Protein AF-A0A970RLB2-F1 (afdb_monomer_lite)

Structure (mmCIF, N/CA/C/O backbone):
data_AF-A0A970RLB2-F1
#
_entry.id   AF-A0A970RLB2-F1
#
loop_
_atom_site.group_PDB
_atom_site.id
_atom_site.type_symbol
_atom_site.label_atom_id
_atom_site.label_alt_id
_atom_site.label_comp_id
_atom_site.label_asym_id
_atom_site.label_entity_id
_atom_site.label_seq_id
_atom_site.pdbx_PDB_ins_code
_atom_site.Cartn_x
_atom_site.Cartn_y
_atom_site.Cartn_z
_atom_site.occupancy
_atom_site.B_iso_or_equiv
_atom_site.auth_seq_id
_atom_site.auth_comp_id
_atom_site.auth_asym_id
_atom_site.auth_atom_id
_atom_site.pdbx_PDB_model_num
ATOM 1 N N . MET A 1 1 ? -2.911 22.016 33.224 1.00 30.17 1 MET A N 1
ATOM 2 C CA . MET A 1 1 ? -2.028 21.917 32.040 1.00 30.17 1 MET A CA 1
ATOM 3 C C . MET A 1 1 ? -1.423 20.522 32.023 1.00 30.17 1 MET A C 1
ATOM 5 O O . MET A 1 1 ? -0.465 20.265 32.741 1.00 30.17 1 MET A O 1
ATOM 9 N N . GLY A 1 2 ? -2.081 19.582 31.341 1.00 30.45 2 GLY A N 1
ATOM 10 C CA . GLY A 1 2 ? -1.655 18.182 31.309 1.00 30.45 2 GLY A CA 1
ATOM 11 C C . GLY A 1 2 ? -0.418 18.016 30.433 1.00 30.45 2 GLY A C 1
ATOM 12 O O . GLY A 1 2 ? -0.391 18.516 29.312 1.00 30.45 2 GLY A O 1
ATOM 13 N N . LYS A 1 3 ? 0.609 17.330 30.943 1.00 28.53 3 LYS A N 1
ATOM 14 C CA . LYS A 1 3 ? 1.708 16.824 30.116 1.00 28.53 3 LYS A CA 1
ATOM 15 C C . LYS A 1 3 ? 1.099 15.874 29.082 1.00 28.53 3 LYS A C 1
ATOM 17 O O . LYS A 1 3 ? 0.637 14.802 29.460 1.00 28.53 3 LYS A O 1
ATOM 22 N N . LYS A 1 4 ? 1.081 16.270 27.808 1.00 35.16 4 LYS A N 1
ATOM 23 C CA . LYS A 1 4 ? 0.764 15.373 26.691 1.00 35.16 4 LYS A CA 1
ATOM 24 C C . LYS A 1 4 ? 1.782 14.232 26.744 1.00 35.16 4 LYS A C 1
ATOM 26 O O . LYS A 1 4 ? 2.986 14.482 26.677 1.00 35.16 4 LYS A O 1
ATOM 31 N N . VAL A 1 5 ? 1.324 13.010 26.994 1.00 43.06 5 VAL A N 1
ATOM 32 C CA . VAL A 1 5 ? 2.204 11.841 27.050 1.00 43.06 5 VAL A CA 1
ATOM 33 C C . VAL A 1 5 ? 2.680 11.587 25.621 1.00 43.06 5 VAL A C 1
ATOM 35 O O . VAL A 1 5 ? 1.880 11.303 24.736 1.00 43.06 5 VAL A O 1
ATOM 38 N N . MET A 1 6 ? 3.979 11.760 25.371 1.00 51.09 6 MET A N 1
ATOM 39 C CA . MET A 1 6 ? 4.598 11.401 24.092 1.00 51.09 6 MET A CA 1
ATOM 40 C C . MET A 1 6 ? 4.272 9.934 23.759 1.00 51.09 6 MET A C 1
ATOM 42 O O . MET A 1 6 ? 4.664 9.045 24.514 1.00 51.09 6 MET A O 1
ATOM 46 N N . GLY A 1 7 ? 3.584 9.692 22.637 1.00 58.16 7 GLY A N 1
ATOM 47 C CA . GLY A 1 7 ? 3.349 8.350 22.086 1.00 58.16 7 GLY A CA 1
ATOM 48 C C . GLY A 1 7 ? 2.007 7.687 22.422 1.00 58.16 7 GLY A C 1
ATOM 49 O O . GLY A 1 7 ? 1.916 6.465 22.313 1.00 58.16 7 GLY A O 1
ATOM 50 N N . GLU A 1 8 ? 0.986 8.446 22.834 1.00 71.69 8 GLU A N 1
ATOM 51 C CA . GLU A 1 8 ? -0.378 7.918 22.975 1.00 71.69 8 GLU A CA 1
ATOM 52 C C . GLU A 1 8 ? -1.020 7.680 21.596 1.00 71.69 8 GLU A C 1
ATOM 54 O O . GLU A 1 8 ? -1.200 8.607 20.806 1.00 71.69 8 GLU A O 1
ATOM 59 N N . ILE A 1 9 ? -1.357 6.422 21.304 1.00 80.50 9 ILE A N 1
ATOM 60 C CA . ILE A 1 9 ? -2.084 6.021 20.101 1.00 80.50 9 ILE A CA 1
ATOM 61 C C . ILE A 1 9 ? -3.542 6.446 20.245 1.00 80.50 9 ILE A C 1
ATOM 63 O O . ILE A 1 9 ? -4.265 5.969 21.122 1.00 80.50 9 ILE A O 1
ATOM 67 N N . ILE A 1 10 ? -3.987 7.309 19.338 1.00 84.62 10 ILE A N 1
ATOM 68 C CA . ILE A 1 10 ? -5.394 7.683 19.216 1.00 84.62 10 ILE A CA 1
ATOM 69 C C . ILE A 1 10 ? -6.151 6.476 18.642 1.00 84.62 10 ILE A C 1
ATOM 71 O O . ILE A 1 10 ? -5.781 5.949 17.600 1.00 84.62 10 ILE A O 1
ATOM 75 N N . THR A 1 11 ? -7.198 5.969 19.290 1.00 88.62 11 THR A N 1
ATOM 76 C CA . THR A 1 11 ? -7.903 4.801 18.718 1.00 88.62 11 THR A CA 1
ATOM 77 C C . THR A 1 11 ? -8.650 5.187 17.437 1.00 88.62 11 THR A C 1
ATOM 79 O O . THR A 1 11 ? -8.485 4.546 16.394 1.00 88.62 11 THR A O 1
ATOM 82 N N . TYR A 1 12 ? -9.401 6.285 17.512 1.00 90.62 12 TYR A N 1
ATOM 83 C CA . TYR A 1 12 ? -10.237 6.804 16.438 1.00 90.62 12 TYR A CA 1
ATOM 84 C C . TYR A 1 12 ? -10.004 8.303 16.255 1.00 90.62 12 TYR A C 1
ATOM 86 O O . TYR A 1 12 ? -9.935 9.047 17.234 1.00 90.62 12 TYR A O 1
ATOM 94 N N . SER A 1 13 ? -9.912 8.749 15.008 1.00 88.69 13 SER A N 1
ATOM 95 C CA . SER A 1 13 ? -10.042 10.154 14.651 1.00 88.69 13 SER A CA 1
ATOM 96 C C . SER A 1 13 ? -11.451 10.661 15.010 1.00 88.69 13 SER A C 1
ATOM 98 O O . SER A 1 13 ? -12.363 9.859 15.260 1.00 88.69 13 SER A O 1
ATOM 100 N N . PRO A 1 14 ? -11.668 11.987 15.042 1.00 89.44 14 PRO A N 1
ATOM 101 C CA . PRO A 1 14 ? -13.000 12.543 15.271 1.00 89.44 14 PRO A CA 1
ATOM 102 C C . PRO A 1 14 ? -14.037 12.039 14.256 1.00 89.44 14 PRO A C 1
ATOM 104 O O . PRO A 1 14 ? -15.147 11.683 14.638 1.00 89.44 14 PRO A O 1
ATOM 107 N N . GLU A 1 15 ? -13.655 11.947 12.982 1.00 91.06 15 GLU A N 1
ATOM 108 C CA . GLU A 1 15 ? -14.520 11.457 11.902 1.00 91.06 15 GLU A CA 1
ATOM 109 C C . GLU A 1 15 ? -14.845 9.966 12.060 1.00 91.06 15 GLU A C 1
ATOM 111 O O . GLU A 1 15 ? -16.005 9.565 11.992 1.00 91.06 15 GLU A O 1
ATOM 116 N N . GLU A 1 16 ? -13.835 9.148 12.361 1.00 94.00 16 GLU A N 1
ATOM 117 C CA . GLU A 1 16 ? -14.012 7.715 12.612 1.00 94.00 16 GLU A CA 1
ATOM 118 C C . GLU A 1 16 ? -14.927 7.450 13.806 1.00 94.00 16 GLU A C 1
ATOM 120 O O . GLU A 1 16 ? -15.770 6.554 13.749 1.00 94.00 16 GLU A O 1
ATOM 125 N N . SER A 1 17 ? -14.772 8.236 14.876 1.00 94.81 17 SER A N 1
ATOM 126 C CA . SER A 1 17 ? -15.615 8.143 16.070 1.00 94.81 17 SER A CA 1
ATOM 127 C C . SER A 1 17 ? -17.064 8.472 15.731 1.00 94.81 17 SER A C 1
ATOM 129 O O . SER A 1 17 ? -17.957 7.705 16.079 1.00 94.81 17 SER A O 1
ATOM 131 N N . GLN A 1 18 ? -17.291 9.561 14.991 1.00 95.75 18 GLN A N 1
ATOM 132 C CA . GLN A 1 18 ? -18.628 9.995 14.596 1.00 95.75 18 GLN A CA 1
ATOM 133 C C . GLN A 1 18 ? -19.349 8.930 13.760 1.00 95.75 18 GLN A C 1
ATOM 135 O O . GLN A 1 18 ? -20.470 8.542 14.089 1.00 95.75 18 GLN A O 1
ATOM 140 N N . VAL A 1 19 ? -18.699 8.412 12.711 1.00 96.50 19 VAL A N 1
ATOM 141 C CA . VAL A 1 19 ? -19.285 7.384 11.833 1.00 96.50 19 VAL A CA 1
ATOM 142 C C . VAL A 1 19 ? -19.587 6.100 12.609 1.00 96.50 19 VAL A C 1
ATOM 144 O O . VAL A 1 19 ? -20.656 5.508 12.442 1.00 96.50 19 VAL A O 1
ATOM 147 N N . LEU A 1 20 ? -18.672 5.673 13.483 1.00 97.19 20 LEU A N 1
ATOM 148 C CA . LEU A 1 20 ? -18.850 4.479 14.306 1.00 97.19 20 LEU A CA 1
ATOM 149 C C . LEU A 1 20 ? -20.024 4.635 15.284 1.00 97.19 20 LEU A C 1
ATOM 151 O O . LEU A 1 20 ? -20.867 3.741 15.375 1.00 97.19 20 LEU A O 1
ATOM 155 N N . GLU A 1 21 ? -20.099 5.759 15.997 1.00 97.12 21 GLU A N 1
ATOM 156 C CA . GLU A 1 21 ? -21.166 6.044 16.960 1.00 97.12 21 GLU A CA 1
ATOM 157 C C . GLU A 1 21 ? -22.537 6.127 16.287 1.00 97.12 21 GLU A C 1
ATOM 159 O O . GLU A 1 21 ? -23.504 5.546 16.789 1.00 97.12 21 GLU A O 1
ATOM 164 N N . ASP A 1 22 ? -22.622 6.776 15.126 1.00 97.19 22 ASP A N 1
ATOM 165 C CA . ASP A 1 22 ? -23.860 6.858 14.359 1.00 97.19 22 ASP A CA 1
ATOM 166 C C . ASP A 1 22 ? -24.333 5.492 13.863 1.00 97.19 22 ASP A C 1
ATOM 168 O O . ASP A 1 22 ? -25.506 5.150 14.045 1.00 97.19 22 ASP A O 1
ATOM 172 N N . CYS A 1 23 ? -23.430 4.677 13.309 1.00 96.88 23 CYS A N 1
ATOM 173 C CA . CYS A 1 23 ? -23.769 3.323 12.873 1.00 96.88 23 CYS A CA 1
ATOM 174 C C . CYS A 1 23 ? -24.292 2.480 14.045 1.00 96.88 23 CYS A C 1
ATOM 176 O O . CYS A 1 23 ? -25.330 1.826 13.929 1.00 96.88 23 CYS A O 1
ATOM 178 N N . ILE A 1 24 ? -23.618 2.526 15.201 1.00 97.56 24 ILE A N 1
ATOM 179 C CA . ILE A 1 24 ? -24.049 1.810 16.412 1.00 97.56 24 ILE A CA 1
ATOM 180 C C . ILE A 1 24 ? -25.418 2.312 16.881 1.00 97.56 24 ILE A C 1
ATOM 182 O O . ILE A 1 24 ? -26.289 1.505 17.213 1.00 97.56 24 ILE A O 1
ATOM 186 N N . ARG A 1 25 ? -25.635 3.631 16.899 1.00 97.56 25 ARG A N 1
ATOM 187 C CA . ARG A 1 25 ? -26.908 4.243 17.297 1.00 97.56 25 ARG A CA 1
ATOM 188 C C . ARG A 1 25 ? -28.051 3.786 16.394 1.00 97.56 25 ARG A C 1
ATOM 190 O O . ARG A 1 25 ? -29.096 3.399 16.910 1.00 97.56 25 ARG A O 1
ATOM 197 N N . ILE A 1 26 ? -27.861 3.804 15.076 1.00 96.88 26 ILE A N 1
ATOM 198 C CA . ILE A 1 26 ? -28.873 3.373 14.102 1.00 96.88 26 ILE A CA 1
ATOM 199 C C . ILE A 1 26 ? -29.196 1.885 14.278 1.00 96.88 26 ILE A C 1
ATOM 201 O O . ILE A 1 26 ? -30.368 1.524 14.357 1.00 96.88 26 ILE A O 1
ATOM 205 N N . LEU A 1 27 ? -28.178 1.031 14.421 1.00 96.44 27 LEU A N 1
ATOM 206 C CA . LEU A 1 27 ? -28.374 -0.405 14.642 1.00 96.44 27 LEU A CA 1
ATOM 207 C C . LEU A 1 27 ? -29.137 -0.693 15.941 1.00 96.44 27 LEU A C 1
ATOM 209 O O . LEU A 1 27 ? -30.002 -1.565 15.953 1.00 96.44 27 LEU A O 1
ATOM 213 N N . ARG A 1 28 ? -28.858 0.053 17.018 1.00 96.81 28 ARG A N 1
ATOM 214 C CA . ARG A 1 28 ? -29.590 -0.064 18.290 1.00 96.81 28 ARG A CA 1
ATOM 215 C C . ARG A 1 28 ? -31.040 0.385 18.172 1.00 96.81 28 ARG A C 1
ATOM 217 O O . ARG A 1 28 ? -31.912 -0.285 18.701 1.00 96.81 28 ARG A O 1
ATOM 224 N N . LEU A 1 29 ? -31.305 1.491 17.474 1.00 95.31 29 LEU A N 1
ATOM 225 C CA . LEU A 1 29 ? -32.676 1.958 17.228 1.00 95.31 29 LEU A CA 1
ATOM 226 C C . LEU A 1 29 ? -33.494 0.961 16.395 1.00 95.31 29 LEU A C 1
ATOM 228 O O . LEU A 1 29 ? -34.717 0.952 16.491 1.00 95.31 29 LEU A O 1
ATOM 232 N N . ALA A 1 30 ? -32.822 0.135 15.594 1.00 93.12 30 ALA A N 1
ATOM 233 C CA . ALA A 1 30 ? -33.423 -0.934 14.807 1.00 93.12 30 ALA A CA 1
ATOM 234 C C . ALA A 1 30 ? -33.471 -2.296 15.535 1.00 93.12 30 ALA A C 1
ATOM 236 O O . ALA A 1 30 ? -33.802 -3.294 14.899 1.00 93.12 30 ALA A O 1
ATOM 237 N N . ASP A 1 31 ? -33.099 -2.362 16.822 1.00 92.38 31 ASP A N 1
ATOM 238 C CA . ASP A 1 31 ? -32.971 -3.601 17.609 1.00 92.38 31 ASP A CA 1
ATOM 239 C C . ASP A 1 31 ? -32.103 -4.686 16.929 1.00 92.38 31 ASP A C 1
ATOM 241 O O . ASP A 1 31 ? -32.293 -5.891 17.116 1.00 92.38 31 ASP A O 1
ATOM 245 N N . SER A 1 32 ? -31.113 -4.273 16.128 1.00 93.75 32 SER A N 1
ATOM 246 C CA . SER A 1 32 ? -30.228 -5.203 15.429 1.00 93.75 32 SER A CA 1
ATOM 247 C C . SER A 1 32 ? -29.197 -5.806 16.395 1.00 93.75 32 SER A C 1
ATOM 249 O O . SER A 1 32 ? -28.448 -5.062 17.040 1.00 93.75 32 SER A O 1
ATOM 251 N N . PRO A 1 33 ? -29.043 -7.146 16.451 1.00 92.06 33 PRO A N 1
ATOM 252 C CA . PRO A 1 33 ? -28.033 -7.790 17.297 1.00 92.06 33 PRO A CA 1
ATOM 253 C C . PRO A 1 33 ? -26.596 -7.457 16.860 1.00 92.06 33 PRO A C 1
ATOM 255 O O . PRO A 1 33 ? -25.647 -7.661 17.617 1.00 92.06 33 PRO A O 1
ATOM 258 N N . LEU A 1 34 ? -26.421 -6.924 15.645 1.00 94.81 34 LEU A N 1
ATOM 259 C CA . LEU A 1 34 ? -25.127 -6.522 15.096 1.00 94.81 34 LEU A CA 1
ATOM 260 C C . LEU A 1 34 ? -24.554 -5.289 15.806 1.00 94.81 34 LEU A C 1
ATOM 262 O O . LEU A 1 34 ? -23.336 -5.111 15.797 1.00 94.81 34 LEU A O 1
ATOM 266 N N . ALA A 1 35 ? -25.388 -4.486 16.480 1.00 96.31 35 ALA A N 1
ATOM 267 C CA . ALA A 1 35 ? -24.926 -3.358 17.286 1.00 96.31 35 ALA A CA 1
ATOM 268 C C . ALA A 1 35 ? -23.898 -3.796 18.339 1.00 96.31 35 ALA A C 1
ATOM 270 O O . ALA A 1 35 ? -22.807 -3.234 18.424 1.00 96.31 35 ALA A O 1
ATOM 271 N N . GLU A 1 36 ? -24.210 -4.846 19.100 1.00 96.38 36 GLU A N 1
ATOM 272 C CA . GLU A 1 36 ? -23.338 -5.326 20.176 1.00 96.38 36 GLU A CA 1
ATOM 273 C C . GLU A 1 36 ? -22.081 -6.023 19.640 1.00 96.38 36 GLU A C 1
ATOM 275 O O . GLU A 1 36 ? -21.022 -5.974 20.267 1.00 96.38 36 GLU A O 1
ATOM 280 N N . VAL A 1 37 ? -22.146 -6.589 18.430 1.00 96.25 37 VAL A N 1
ATOM 281 C CA . VAL A 1 37 ? -20.957 -7.101 17.731 1.00 96.25 37 VAL A CA 1
ATOM 282 C C . VAL A 1 37 ? -19.991 -5.959 17.403 1.00 96.25 37 VAL A C 1
ATOM 284 O O . VAL A 1 37 ? -18.795 -6.073 17.679 1.00 96.25 37 VAL A O 1
ATOM 287 N N . VAL A 1 38 ? -20.493 -4.851 16.848 1.00 97.06 38 VAL A N 1
ATOM 288 C CA . VAL A 1 38 ? -19.677 -3.669 16.524 1.00 97.06 38 VAL A CA 1
ATOM 289 C C . VAL A 1 38 ? -19.098 -3.041 17.796 1.00 97.06 38 VAL A C 1
ATOM 291 O O . VAL A 1 38 ? -17.906 -2.738 17.837 1.00 97.06 38 VAL A O 1
ATOM 294 N N . VAL A 1 39 ? -19.899 -2.915 18.860 1.00 97.62 39 VAL A N 1
ATOM 295 C CA . VAL A 1 39 ? -19.451 -2.406 20.170 1.00 97.62 39 VAL A CA 1
ATOM 296 C C . VAL A 1 39 ? -18.339 -3.279 20.747 1.00 97.62 39 VAL A C 1
ATOM 298 O O . VAL A 1 39 ? -17.287 -2.759 21.113 1.00 97.62 39 VAL A O 1
ATOM 301 N N . SER A 1 40 ? -18.519 -4.603 20.769 1.00 97.12 40 SER A N 1
ATOM 302 C CA . SER A 1 40 ? -17.494 -5.532 21.258 1.00 97.12 40 SER A CA 1
ATOM 303 C C . SER A 1 40 ? -16.183 -5.383 20.485 1.00 97.12 40 SER A C 1
ATOM 305 O O . SER A 1 40 ? -15.124 -5.294 21.102 1.00 97.12 40 SER A O 1
ATOM 307 N N . ARG A 1 41 ? -16.235 -5.290 19.150 1.00 96.81 41 ARG A N 1
ATOM 308 C CA . ARG A 1 41 ? -15.031 -5.100 18.325 1.00 96.81 41 ARG A CA 1
ATOM 309 C C . ARG A 1 41 ? -14.375 -3.741 18.543 1.00 96.81 41 ARG A C 1
ATOM 311 O O . ARG A 1 41 ? -13.150 -3.654 18.528 1.00 96.81 41 ARG A O 1
ATOM 318 N N . SER A 1 42 ? -15.168 -2.700 18.784 1.00 96.75 42 SER A N 1
ATOM 319 C CA . SER A 1 42 ? -14.649 -1.380 19.142 1.00 96.75 42 SER A CA 1
ATOM 320 C C . SER A 1 42 ? -13.902 -1.404 20.482 1.00 96.75 42 SER A C 1
ATOM 322 O O . SER A 1 42 ? -12.807 -0.851 20.586 1.00 96.75 42 SER A O 1
ATOM 324 N N . HIS A 1 43 ? -14.440 -2.105 21.484 1.00 96.44 43 HIS A N 1
ATOM 325 C CA . HIS A 1 43 ? -13.781 -2.291 22.780 1.00 96.44 43 HIS A CA 1
ATOM 326 C C . HIS A 1 43 ? -12.463 -3.072 22.653 1.00 96.44 43 HIS A C 1
ATOM 328 O O . HIS A 1 43 ? -11.453 -2.658 23.226 1.00 96.44 43 HIS A O 1
ATOM 334 N N . ASP A 1 44 ? -12.450 -4.162 21.876 1.00 96.00 44 ASP A N 1
ATOM 335 C CA . ASP A 1 44 ? -11.232 -4.939 21.602 1.00 96.00 44 ASP A CA 1
ATOM 336 C C . ASP A 1 44 ? -10.141 -4.046 20.979 1.00 96.00 44 ASP A C 1
ATOM 338 O O . ASP A 1 44 ? -8.975 -4.084 21.384 1.00 96.00 44 ASP A O 1
ATOM 342 N N . LEU A 1 45 ? -10.525 -3.187 20.028 1.00 9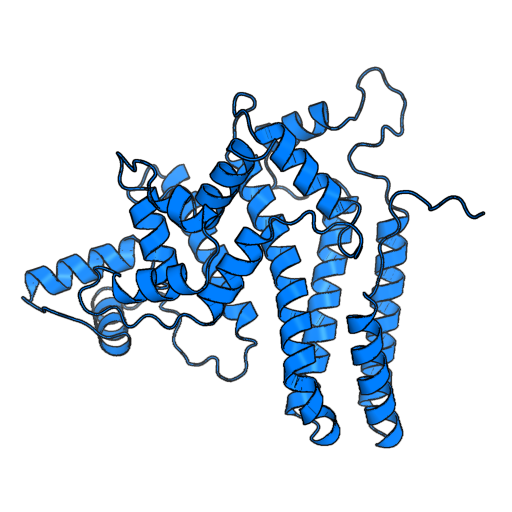5.88 45 LEU A N 1
ATOM 343 C CA . LEU A 1 45 ? -9.607 -2.269 19.359 1.00 95.88 45 LEU A CA 1
ATOM 344 C C . LEU A 1 45 ? -9.059 -1.187 20.303 1.00 95.88 45 LEU A C 1
ATOM 346 O O . LEU A 1 45 ? -7.865 -0.883 20.258 1.00 95.88 45 LEU A O 1
ATOM 350 N N . GLN A 1 46 ? -9.892 -0.633 21.188 1.00 95.12 46 GLN A N 1
ATOM 351 C CA . GLN A 1 46 ? -9.454 0.309 22.225 1.00 95.12 46 GLN A CA 1
ATOM 352 C C . GLN A 1 46 ? -8.466 -0.340 23.202 1.00 95.12 46 GLN A C 1
ATOM 354 O O . GLN A 1 46 ? -7.445 0.262 23.545 1.00 95.12 46 GLN A O 1
ATOM 359 N N . ALA A 1 47 ? -8.732 -1.577 23.632 1.00 94.62 47 ALA A N 1
ATOM 360 C CA . ALA A 1 47 ? -7.818 -2.322 24.493 1.00 94.62 47 ALA A CA 1
ATOM 361 C C . ALA A 1 47 ? -6.460 -2.535 23.807 1.00 94.62 47 ALA A C 1
ATOM 363 O O . ALA A 1 47 ? -5.410 -2.324 24.420 1.00 94.62 47 ALA A O 1
ATOM 364 N N . LEU A 1 48 ? -6.471 -2.873 22.515 1.00 93.88 48 LEU A N 1
ATOM 365 C CA . LEU A 1 48 ? -5.255 -3.015 21.725 1.00 93.88 48 LEU A CA 1
ATOM 366 C C . LEU A 1 48 ? -4.498 -1.685 21.599 1.00 93.88 48 LEU A C 1
ATOM 368 O O . LEU A 1 48 ? -3.294 -1.657 21.849 1.00 93.88 48 LEU A O 1
ATOM 372 N N . ALA A 1 49 ? -5.187 -0.574 21.319 1.00 92.44 49 ALA A N 1
ATOM 373 C CA . ALA A 1 49 ? -4.576 0.757 21.271 1.00 92.44 49 ALA A CA 1
ATOM 374 C C . ALA A 1 49 ? -3.842 1.100 22.577 1.00 92.44 49 ALA A C 1
ATOM 376 O O . ALA A 1 49 ? -2.701 1.557 22.546 1.00 92.44 49 ALA A O 1
ATOM 377 N N . GLN A 1 50 ? -4.446 0.807 23.735 1.00 92.19 50 GLN A N 1
ATOM 378 C CA . GLN A 1 50 ? -3.810 1.029 25.038 1.00 92.19 50 GLN A CA 1
ATOM 379 C C . GLN A 1 50 ? -2.529 0.207 25.223 1.00 92.19 50 GLN A C 1
ATOM 381 O O . GLN A 1 50 ? -1.574 0.695 25.832 1.00 92.19 50 GLN A O 1
ATOM 386 N N . ILE A 1 51 ? -2.492 -1.028 24.717 1.00 92.38 51 ILE A N 1
ATOM 387 C CA . ILE A 1 51 ? -1.291 -1.873 24.749 1.00 92.38 51 ILE A CA 1
ATOM 388 C C . ILE A 1 51 ? -0.189 -1.250 23.881 1.00 92.38 51 ILE A C 1
ATOM 390 O O . ILE A 1 51 ? 0.953 -1.121 24.334 1.00 92.38 51 ILE A O 1
ATOM 394 N N . VAL A 1 52 ? -0.524 -0.800 22.666 1.00 91.88 52 VAL A N 1
ATOM 395 C CA . VAL A 1 52 ? 0.444 -0.141 21.773 1.00 91.88 52 VAL A CA 1
ATOM 396 C C . VAL A 1 52 ? 0.979 1.154 22.397 1.00 91.88 52 VAL A C 1
ATOM 398 O O . VAL A 1 52 ? 2.192 1.352 22.421 1.00 91.88 52 VAL A O 1
ATOM 401 N N . SER A 1 53 ? 0.117 1.988 22.987 1.00 89.00 53 SER A N 1
ATOM 402 C CA . SER A 1 53 ? 0.502 3.249 23.646 1.00 89.00 53 SER A CA 1
ATOM 403 C C . SER A 1 53 ? 1.502 3.065 24.789 1.00 89.00 53 SER A C 1
ATOM 405 O O . SER A 1 53 ? 2.373 3.904 25.002 1.00 89.00 53 SER A O 1
ATOM 407 N N . ARG A 1 54 ? 1.401 1.964 25.543 1.00 89.19 54 ARG A N 1
ATOM 408 C CA . ARG A 1 54 ? 2.336 1.658 26.643 1.00 89.19 54 ARG A CA 1
ATOM 409 C C . ARG A 1 54 ? 3.675 1.123 26.147 1.00 89.19 54 ARG A C 1
ATOM 411 O O . ARG A 1 54 ? 4.635 1.076 26.916 1.00 89.19 54 ARG A O 1
ATOM 418 N N . THR A 1 55 ? 3.743 0.703 24.887 1.00 88.94 55 THR A N 1
ATOM 419 C CA . THR A 1 55 ? 4.973 0.183 24.302 1.00 88.94 55 THR A CA 1
ATOM 420 C C . THR A 1 55 ? 5.934 1.348 24.040 1.00 88.94 55 THR A C 1
ATOM 422 O O . THR A 1 55 ? 5.543 2.345 23.423 1.00 88.94 55 THR A O 1
ATOM 425 N N . PRO A 1 56 ? 7.191 1.265 24.512 1.00 86.69 56 PRO A N 1
ATOM 426 C CA . PRO A 1 56 ? 8.150 2.344 24.338 1.00 86.69 56 PRO A CA 1
ATOM 427 C C . PRO A 1 56 ? 8.436 2.596 22.858 1.00 86.69 56 PRO A C 1
ATOM 429 O O . PRO A 1 56 ? 8.414 1.674 22.039 1.00 86.69 56 PRO A O 1
ATOM 432 N N . SER A 1 57 ? 8.736 3.856 22.541 1.00 87.12 57 SER A N 1
ATOM 433 C CA . SER A 1 57 ? 9.184 4.243 21.204 1.00 87.12 57 SER A CA 1
ATOM 434 C C . SER A 1 57 ? 10.395 3.403 20.767 1.00 87.12 57 SER A C 1
ATOM 436 O O . SER A 1 57 ? 11.273 3.125 21.595 1.00 87.12 57 SER A O 1
ATOM 438 N N . PRO A 1 58 ? 10.491 3.023 19.479 1.00 85.44 58 PRO A N 1
ATOM 439 C CA . PRO A 1 58 ? 11.617 2.272 18.936 1.00 85.44 58 PRO A CA 1
ATOM 440 C C . PRO A 1 58 ? 12.977 2.945 19.114 1.00 85.44 58 PRO A C 1
ATOM 442 O O . PRO A 1 58 ? 13.982 2.236 19.092 1.00 85.44 58 PRO A O 1
ATOM 445 N N . VAL A 1 59 ? 13.012 4.266 19.301 1.00 84.62 59 VAL A N 1
ATOM 446 C CA . VAL A 1 59 ? 14.241 5.055 19.487 1.00 84.62 59 VAL A CA 1
ATOM 447 C C . VAL A 1 59 ? 14.510 5.416 20.948 1.00 84.62 59 VAL A C 1
ATOM 449 O O . VAL A 1 59 ? 15.464 6.128 21.241 1.00 84.62 59 VAL A O 1
ATOM 452 N N . ARG A 1 60 ? 13.677 4.944 21.885 1.00 81.12 60 ARG A N 1
ATOM 453 C CA . ARG A 1 60 ? 13.905 5.148 23.315 1.00 81.12 60 ARG A CA 1
ATOM 454 C C . ARG A 1 60 ? 14.905 4.119 23.837 1.00 81.12 60 ARG A C 1
ATOM 456 O O . ARG A 1 60 ? 14.623 2.920 23.826 1.00 81.12 60 ARG A O 1
ATOM 463 N N . ASP A 1 61 ? 16.023 4.594 24.374 1.00 76.69 61 ASP A N 1
ATOM 464 C CA . ASP A 1 61 ? 16.916 3.764 25.178 1.00 76.69 61 ASP A CA 1
ATOM 465 C C . ASP A 1 61 ? 16.267 3.447 26.537 1.00 76.69 61 ASP A C 1
ATOM 467 O O . ASP A 1 61 ? 15.774 4.332 27.242 1.00 76.69 61 ASP A O 1
ATOM 471 N N . LEU A 1 62 ? 16.205 2.158 26.874 1.00 72.69 62 LEU A N 1
ATOM 472 C CA . LEU A 1 62 ? 15.622 1.654 28.119 1.00 72.69 62 LEU A CA 1
ATOM 473 C C . LEU A 1 62 ? 16.684 1.299 29.161 1.00 72.69 62 LEU A C 1
ATOM 475 O O . LEU A 1 62 ? 16.357 1.235 30.344 1.00 72.69 62 LEU A O 1
ATOM 479 N N . PHE A 1 63 ? 17.924 1.049 28.736 1.00 69.12 63 PHE A N 1
ATOM 480 C CA . PHE A 1 63 ? 18.959 0.463 29.588 1.00 69.12 63 PHE A CA 1
ATOM 481 C C . PHE A 1 63 ? 20.143 1.403 29.840 1.00 69.12 63 PHE A C 1
ATOM 483 O O . PHE A 1 63 ? 21.005 1.044 30.640 1.00 69.12 63 PHE A O 1
ATOM 490 N N . ASN A 1 64 ? 20.178 2.595 29.220 1.00 65.94 64 ASN A N 1
ATOM 491 C CA . ASN A 1 64 ? 21.267 3.580 29.343 1.00 65.94 64 ASN A CA 1
ATOM 492 C C . ASN A 1 64 ? 22.657 2.922 29.217 1.00 65.94 64 ASN A C 1
ATOM 494 O O . ASN A 1 64 ? 23.598 3.255 29.942 1.00 65.94 64 ASN A O 1
ATOM 498 N N . SER A 1 65 ? 22.753 1.915 28.349 1.00 63.78 65 SER A N 1
ATOM 499 C CA . SER A 1 65 ? 23.956 1.111 28.146 1.00 63.78 65 SER A CA 1
ATOM 500 C C . SER A 1 65 ? 24.941 1.809 27.206 1.00 63.78 65 SER A C 1
ATOM 502 O O . SER A 1 65 ? 24.582 2.756 26.511 1.00 63.78 65 SER A O 1
ATOM 504 N N . SER A 1 66 ? 26.180 1.315 27.132 1.00 59.41 66 SER A N 1
ATOM 505 C CA . SER A 1 66 ? 27.198 1.824 26.196 1.00 59.41 66 SER A CA 1
ATOM 506 C C . SER A 1 66 ? 26.773 1.735 24.724 1.00 59.41 66 SER A C 1
ATOM 508 O O . SER A 1 66 ? 27.215 2.547 23.917 1.00 59.41 66 SER A O 1
ATOM 510 N N . SER A 1 67 ? 25.893 0.791 24.374 1.00 64.12 67 SER A N 1
ATOM 511 C CA . SER A 1 67 ? 25.182 0.753 23.094 1.00 64.12 67 SER A CA 1
ATOM 512 C C . SER A 1 67 ? 23.908 1.601 23.182 1.00 64.12 67 SER A C 1
ATOM 514 O O . SER A 1 67 ? 22.860 1.102 23.603 1.00 64.12 67 SER A O 1
ATOM 516 N N . GLN A 1 68 ? 23.994 2.884 22.831 1.00 69.06 68 GLN A N 1
ATOM 517 C CA . GLN A 1 68 ? 22.823 3.763 22.830 1.00 69.06 68 GLN A CA 1
ATOM 518 C C . GLN A 1 68 ? 21.840 3.345 21.736 1.00 69.06 68 GLN A C 1
ATOM 520 O O . GLN A 1 68 ? 22.198 3.271 20.563 1.00 69.06 68 GLN A O 1
ATOM 525 N N . ARG A 1 69 ? 20.583 3.108 22.119 1.00 76.38 69 ARG A N 1
ATOM 526 C CA . ARG A 1 69 ? 19.484 2.905 21.170 1.00 76.38 69 ARG A CA 1
ATOM 527 C C . ARG A 1 69 ? 18.897 4.261 20.794 1.00 76.38 69 ARG A C 1
ATOM 529 O O . ARG A 1 69 ? 18.288 4.925 21.627 1.00 76.38 69 ARG A O 1
ATOM 536 N N . ASN A 1 70 ? 19.078 4.654 19.544 1.00 85.25 70 ASN A N 1
ATOM 537 C CA . ASN A 1 70 ? 18.641 5.929 18.979 1.00 85.25 70 ASN A CA 1
ATOM 538 C C . ASN A 1 70 ? 18.177 5.722 17.522 1.00 85.25 70 ASN A C 1
ATOM 540 O O . ASN A 1 70 ? 18.134 4.592 17.034 1.00 85.25 70 ASN A O 1
ATOM 544 N N . LEU A 1 71 ? 17.786 6.795 16.829 1.00 86.44 71 LEU A N 1
ATOM 545 C CA . LEU A 1 71 ? 17.336 6.701 15.435 1.00 86.44 71 LEU A CA 1
ATOM 546 C C . LEU A 1 71 ? 18.434 6.178 14.498 1.00 86.44 71 LEU A C 1
ATOM 548 O O . LEU A 1 71 ? 18.136 5.407 13.594 1.00 86.44 71 LEU A O 1
ATOM 552 N N . GLU A 1 72 ? 19.684 6.572 14.722 1.00 87.62 72 GLU A N 1
ATOM 553 C CA . GLU A 1 72 ? 20.834 6.209 13.889 1.00 87.62 72 GLU A CA 1
ATOM 554 C C . GLU A 1 72 ? 21.106 4.701 13.940 1.00 87.62 72 GLU A C 1
ATOM 556 O O . GLU A 1 72 ? 20.955 4.019 12.932 1.00 87.62 72 GLU A O 1
ATOM 561 N N . SER A 1 73 ? 21.317 4.152 15.139 1.00 87.31 73 SER A N 1
ATOM 562 C CA . SER A 1 73 ? 21.486 2.704 15.353 1.00 87.31 73 SER A CA 1
ATOM 563 C C . SER A 1 73 ? 20.282 1.874 14.888 1.00 87.31 73 SER A C 1
ATOM 565 O O . SER A 1 73 ? 20.435 0.739 14.432 1.00 87.31 73 SER A O 1
ATOM 567 N N . LEU A 1 74 ? 19.061 2.417 14.984 1.00 87.31 74 LEU A N 1
ATOM 568 C CA . LEU A 1 74 ? 17.873 1.763 14.439 1.00 87.31 74 LEU A CA 1
ATOM 569 C C . LEU A 1 74 ? 17.874 1.779 12.905 1.00 87.31 74 LEU A C 1
ATOM 571 O O . LEU A 1 74 ? 17.530 0.766 12.304 1.00 87.31 74 LEU A O 1
ATOM 575 N N . THR A 1 75 ? 18.278 2.892 12.291 1.00 89.44 75 THR A N 1
ATOM 576 C CA . THR A 1 75 ? 18.396 3.033 10.833 1.00 89.44 75 THR A CA 1
ATOM 577 C C . THR A 1 75 ? 19.413 2.037 10.288 1.00 89.44 75 THR A C 1
ATOM 579 O O . THR A 1 75 ? 19.071 1.247 9.413 1.00 89.44 75 THR A O 1
ATOM 582 N N . GLU A 1 76 ? 20.615 1.985 10.867 1.00 88.06 76 GLU A N 1
ATOM 583 C CA . GLU A 1 76 ? 21.651 1.005 10.509 1.00 88.06 76 GLU A CA 1
ATOM 584 C C . GLU A 1 76 ? 21.114 -0.429 10.601 1.00 88.06 76 GLU A C 1
ATOM 586 O O . GLU A 1 76 ? 21.291 -1.240 9.690 1.00 88.06 76 GLU A O 1
ATOM 591 N N . LYS A 1 77 ? 20.387 -0.760 11.678 1.00 87.50 77 LYS A N 1
ATOM 592 C CA . LYS A 1 77 ? 19.776 -2.086 11.832 1.00 87.50 77 LYS A CA 1
ATOM 593 C C . LYS A 1 77 ? 18.748 -2.377 10.732 1.00 87.50 77 LYS A C 1
ATOM 595 O O . LYS A 1 77 ? 18.741 -3.483 10.197 1.00 87.50 77 LYS A O 1
ATOM 600 N N . MET A 1 78 ? 17.878 -1.418 10.413 1.00 88.06 78 MET A N 1
ATOM 601 C CA . MET A 1 78 ? 16.831 -1.555 9.392 1.00 88.06 78 MET A CA 1
ATOM 602 C C . MET A 1 78 ? 17.410 -1.777 7.995 1.00 88.06 78 MET A C 1
ATOM 604 O O . MET A 1 78 ? 16.918 -2.638 7.269 1.00 88.06 78 MET A O 1
ATOM 608 N N . VAL A 1 79 ? 18.459 -1.031 7.646 1.00 89.12 79 VAL A N 1
ATOM 609 C CA . VAL A 1 79 ? 19.150 -1.134 6.357 1.00 89.12 79 VAL A CA 1
ATOM 610 C C . VAL A 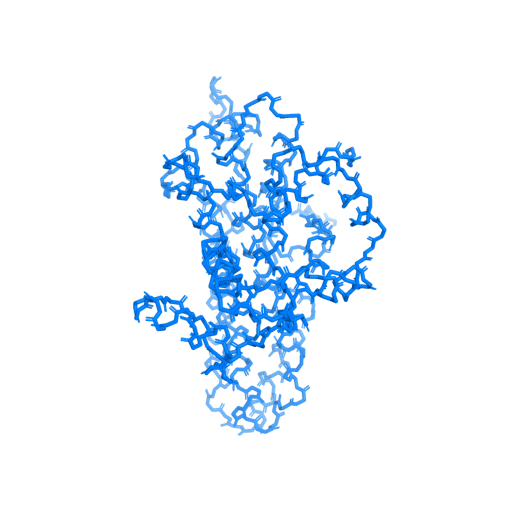1 79 ? 19.883 -2.473 6.242 1.00 89.12 79 VAL A C 1
ATOM 612 O O . VAL A 1 79 ? 19.727 -3.184 5.255 1.00 89.12 79 VAL A O 1
ATOM 615 N N . ASN A 1 80 ? 20.631 -2.866 7.277 1.00 86.06 80 ASN A N 1
ATOM 616 C CA . ASN A 1 80 ? 21.503 -4.043 7.211 1.00 86.06 80 ASN A CA 1
ATOM 617 C C . ASN A 1 80 ? 20.777 -5.381 7.414 1.00 86.06 80 ASN A C 1
ATOM 619 O O . ASN A 1 80 ? 21.197 -6.402 6.870 1.00 86.06 80 ASN A O 1
ATOM 623 N N . GLN A 1 81 ? 19.725 -5.416 8.238 1.00 83.31 81 GLN A N 1
ATOM 624 C CA . GLN A 1 81 ? 19.021 -6.659 8.592 1.00 83.31 81 GLN A CA 1
ATOM 625 C C . GLN A 1 81 ? 17.662 -6.800 7.899 1.00 83.31 81 GLN A C 1
ATOM 627 O O . GLN A 1 81 ? 17.072 -7.884 7.937 1.00 83.31 81 GLN A O 1
ATOM 632 N N . GLY A 1 82 ? 17.164 -5.722 7.286 1.00 80.75 82 GLY A N 1
ATOM 633 C CA . GLY A 1 82 ? 15.855 -5.678 6.650 1.00 80.75 82 GLY A CA 1
ATOM 634 C C . GLY A 1 82 ? 14.692 -5.964 7.607 1.00 80.75 82 GLY A C 1
ATOM 635 O O . GLY A 1 82 ? 14.839 -6.085 8.828 1.00 80.75 82 GLY A O 1
ATOM 636 N N . PHE A 1 83 ? 13.504 -6.091 7.018 1.00 81.38 83 PHE A N 1
ATOM 637 C CA . PHE A 1 83 ? 12.233 -6.244 7.737 1.00 81.38 83 PHE A CA 1
ATOM 638 C C . PHE A 1 83 ? 11.599 -7.634 7.553 1.00 81.38 83 PHE A C 1
ATOM 640 O O . PHE A 1 83 ? 10.549 -7.913 8.124 1.00 81.38 83 PHE A O 1
ATOM 647 N N . ASP A 1 84 ? 12.244 -8.527 6.794 1.00 76.12 84 ASP A N 1
ATOM 648 C CA . ASP A 1 84 ? 11.699 -9.845 6.432 1.00 76.12 84 ASP A CA 1
ATOM 649 C C . ASP A 1 84 ? 11.443 -10.760 7.631 1.00 76.12 84 ASP A C 1
ATOM 651 O O . ASP A 1 84 ? 10.555 -11.614 7.606 1.00 76.12 84 ASP A O 1
ATOM 655 N N . GLN A 1 85 ? 12.249 -10.614 8.680 1.00 79.44 85 GLN A N 1
ATOM 656 C CA . GLN A 1 85 ? 12.132 -11.418 9.883 1.00 79.44 85 GLN A CA 1
ATOM 657 C C . GLN A 1 85 ? 11.475 -10.593 10.984 1.00 79.44 85 GLN A C 1
ATOM 659 O O . GLN A 1 85 ? 12.030 -9.596 11.441 1.00 79.44 85 GLN A O 1
ATOM 664 N N . VAL A 1 86 ? 10.328 -11.062 11.482 1.00 82.56 86 VAL A N 1
ATOM 665 C CA . VAL A 1 86 ? 9.563 -10.394 12.554 1.00 82.56 86 VAL A CA 1
ATOM 666 C C . VAL A 1 86 ? 10.422 -10.123 13.796 1.00 82.56 86 VAL A C 1
ATOM 668 O O . VAL A 1 86 ? 10.230 -9.116 14.470 1.00 82.56 86 VAL A O 1
ATOM 671 N N . VAL A 1 87 ? 11.413 -10.976 14.075 1.00 83.31 87 VAL A N 1
ATOM 672 C CA . VAL A 1 87 ? 12.352 -10.809 15.200 1.00 83.31 87 VAL A CA 1
ATOM 673 C C . VAL A 1 87 ? 13.239 -9.562 15.086 1.00 83.31 87 VAL A C 1
ATOM 675 O O . VAL A 1 87 ? 13.750 -9.079 16.098 1.00 83.31 87 VAL A O 1
ATOM 678 N N . ASN A 1 88 ? 13.409 -9.012 13.881 1.00 83.81 88 ASN A N 1
ATOM 679 C CA . ASN A 1 88 ? 14.191 -7.798 13.656 1.00 83.81 88 ASN A CA 1
ATOM 680 C C . ASN A 1 88 ? 13.380 -6.530 13.951 1.00 83.81 88 ASN A C 1
ATOM 682 O O . ASN A 1 88 ? 13.975 -5.494 14.276 1.00 83.81 88 ASN A O 1
ATOM 686 N N . LEU A 1 89 ? 12.046 -6.625 13.913 1.00 87.12 89 LEU A N 1
ATOM 687 C CA . LEU A 1 89 ? 11.128 -5.505 14.085 1.00 87.12 89 LEU A CA 1
ATOM 688 C C . LEU A 1 89 ? 11.017 -5.065 15.552 1.00 87.12 89 LEU A C 1
ATOM 690 O O . LEU A 1 89 ? 10.964 -5.895 16.465 1.00 87.12 89 LEU A O 1
ATOM 694 N N . PRO A 1 90 ? 10.911 -3.752 15.821 1.00 89.44 90 PRO A N 1
ATOM 695 C CA . PRO A 1 90 ? 10.535 -3.269 17.141 1.00 89.44 90 PRO A CA 1
ATOM 696 C C . PRO A 1 90 ? 9.153 -3.785 17.555 1.00 89.44 90 PRO A C 1
ATOM 698 O O . PRO A 1 90 ? 8.218 -3.794 16.759 1.00 89.44 90 PRO A O 1
ATOM 701 N N . VAL A 1 91 ? 8.982 -4.112 18.839 1.00 89.56 91 VAL A N 1
ATOM 702 C CA . VAL A 1 91 ? 7.691 -4.576 19.387 1.00 89.56 91 VAL A CA 1
ATOM 703 C C . VAL A 1 91 ? 6.552 -3.595 19.079 1.00 89.56 91 VAL A C 1
ATOM 705 O O . VAL A 1 91 ? 5.453 -4.022 18.733 1.00 89.56 91 VAL A O 1
ATOM 708 N N . LYS A 1 92 ? 6.818 -2.281 19.131 1.00 90.75 92 LYS A N 1
ATOM 709 C CA . LYS A 1 92 ? 5.821 -1.251 18.801 1.00 90.75 92 LYS A CA 1
ATOM 710 C C . LYS A 1 92 ? 5.366 -1.309 17.340 1.00 90.75 92 LYS A C 1
ATOM 712 O O . LYS A 1 92 ? 4.189 -1.087 17.074 1.00 90.75 92 LYS A O 1
ATOM 717 N N . ALA A 1 93 ? 6.264 -1.658 16.415 1.00 91.06 93 ALA A N 1
ATOM 718 C CA . ALA A 1 93 ? 5.925 -1.851 15.009 1.00 91.06 93 ALA A CA 1
ATOM 719 C C . ALA A 1 93 ? 4.956 -3.031 14.850 1.00 91.06 93 ALA A C 1
ATOM 721 O O . ALA A 1 93 ? 3.875 -2.859 14.300 1.00 91.06 93 ALA A O 1
ATOM 722 N N . VAL A 1 94 ? 5.284 -4.186 15.443 1.00 92.56 94 VAL A N 1
ATOM 723 C CA . VAL A 1 94 ? 4.469 -5.413 15.359 1.00 92.56 94 VAL A CA 1
ATOM 724 C C . VAL A 1 94 ? 3.081 -5.228 15.984 1.00 92.56 94 VAL A C 1
ATOM 726 O O . VAL A 1 94 ? 2.068 -5.530 15.355 1.00 92.56 94 VAL A O 1
ATOM 729 N N . LEU A 1 95 ? 3.013 -4.703 17.213 1.00 93.00 95 LEU A N 1
ATOM 730 C CA . LEU A 1 95 ? 1.735 -4.470 17.897 1.00 93.00 95 LEU A CA 1
ATOM 731 C C . LEU A 1 95 ? 0.907 -3.384 17.199 1.00 93.00 95 LEU A C 1
ATOM 733 O O . LEU A 1 95 ? -0.308 -3.521 17.063 1.00 93.00 95 LEU A O 1
ATOM 737 N N . GLY A 1 96 ? 1.565 -2.323 16.729 1.00 92.12 96 GLY A N 1
ATOM 738 C CA . GLY A 1 96 ? 0.929 -1.243 15.987 1.00 92.12 96 GLY A CA 1
ATOM 739 C C . GLY A 1 96 ? 0.362 -1.692 14.638 1.00 92.12 96 GLY A C 1
ATOM 740 O O . GLY A 1 96 ? -0.739 -1.285 14.284 1.00 92.12 96 GLY A O 1
ATOM 741 N N . HIS A 1 97 ? 1.058 -2.576 13.921 1.00 93.00 97 HIS A N 1
ATOM 742 C CA . HIS A 1 97 ? 0.554 -3.173 12.686 1.00 93.00 97 HIS A CA 1
ATOM 743 C C . HIS A 1 97 ? -0.705 -4.009 12.958 1.00 93.00 97 HIS A C 1
ATOM 745 O O . HIS A 1 97 ? -1.733 -3.820 12.309 1.00 93.00 97 HIS A O 1
ATOM 751 N N . GLY A 1 98 ? -0.674 -4.865 13.989 1.00 94.06 98 GLY A N 1
ATOM 752 C CA . GLY A 1 98 ? -1.850 -5.627 14.425 1.00 94.06 98 GLY A CA 1
ATOM 753 C C . GLY A 1 98 ? -3.038 -4.735 14.809 1.00 94.06 98 GLY A C 1
ATOM 754 O O . GLY A 1 98 ? -4.185 -5.059 14.494 1.00 94.06 98 GLY A O 1
ATOM 755 N N . PHE A 1 99 ? -2.770 -3.582 15.429 1.00 94.81 99 PHE A N 1
ATOM 756 C CA . PHE A 1 99 ? -3.776 -2.557 15.706 1.00 94.81 99 PHE A CA 1
ATOM 757 C C . PHE A 1 99 ? -4.395 -1.984 14.425 1.00 94.81 99 PHE A C 1
ATOM 759 O O . PHE A 1 99 ? -5.619 -2.010 14.284 1.00 94.81 99 PHE A O 1
ATOM 766 N N . THR A 1 100 ? -3.582 -1.530 13.468 1.00 93.38 100 THR A N 1
ATOM 767 C CA . THR A 1 100 ? -4.082 -0.960 12.208 1.00 93.38 100 THR A CA 1
ATOM 768 C C . THR A 1 100 ? -4.868 -1.993 11.389 1.00 93.38 100 THR A C 1
ATOM 770 O O . THR A 1 100 ? -5.939 -1.674 10.876 1.00 93.38 100 THR A O 1
ATOM 773 N N . VAL A 1 101 ? -4.419 -3.252 11.337 1.00 95.00 101 VAL A N 1
ATOM 774 C CA . VAL A 1 101 ? -5.154 -4.353 10.682 1.00 95.00 101 VAL A CA 1
ATOM 775 C C . VAL A 1 101 ? -6.490 -4.634 11.378 1.00 95.00 101 VAL A C 1
ATOM 777 O O . VAL A 1 101 ? -7.518 -4.788 10.718 1.00 95.00 101 VAL A O 1
ATOM 780 N N . SER A 1 102 ? -6.518 -4.655 12.713 1.00 96.44 102 SER A N 1
ATOM 781 C CA . SER A 1 102 ? -7.765 -4.843 13.473 1.00 96.44 102 SER A CA 1
ATOM 782 C C . SER A 1 102 ? -8.762 -3.711 13.208 1.00 96.44 102 SER A C 1
ATOM 784 O O . SER A 1 102 ? -9.957 -3.958 13.037 1.00 96.44 102 SER A O 1
ATOM 786 N N . LYS A 1 103 ? -8.266 -2.474 13.096 1.00 95.62 103 LYS A N 1
ATOM 787 C CA . LYS A 1 103 ? -9.062 -1.302 12.725 1.00 95.62 103 LYS A CA 1
ATOM 788 C C . LYS A 1 103 ? -9.607 -1.401 11.301 1.00 95.62 103 LYS A C 1
ATOM 790 O O . LYS A 1 103 ? -10.802 -1.194 11.101 1.00 95.62 103 LYS A O 1
ATOM 795 N N . LEU A 1 104 ? -8.775 -1.807 10.339 1.00 94.38 104 LEU A N 1
ATOM 796 C CA . LEU A 1 104 ? -9.198 -2.076 8.962 1.00 94.38 104 LEU A CA 1
ATOM 797 C C . LEU A 1 104 ? -10.347 -3.096 8.930 1.00 94.38 104 LEU A C 1
ATOM 799 O O . LEU A 1 104 ? -11.325 -2.911 8.210 1.00 94.38 104 LEU A O 1
ATOM 803 N N . HIS A 1 105 ? -10.274 -4.155 9.740 1.00 95.00 105 HIS A N 1
ATOM 804 C CA . HIS A 1 105 ? -11.339 -5.155 9.829 1.00 95.00 105 HIS A CA 1
ATOM 805 C C . HIS A 1 105 ? -12.622 -4.640 10.491 1.00 95.00 105 HIS A C 1
ATOM 807 O O . HIS A 1 105 ? -13.703 -5.041 10.060 1.00 95.00 105 HIS A O 1
ATOM 813 N N . LEU A 1 106 ? -12.535 -3.752 11.486 1.00 97.00 106 LEU A N 1
ATOM 814 C CA . LEU A 1 106 ? -13.710 -3.098 12.070 1.00 97.00 106 LEU A CA 1
ATOM 815 C C . LEU A 1 106 ? -14.438 -2.233 11.030 1.00 97.00 106 LEU A C 1
ATOM 817 O O . LEU A 1 106 ? -15.643 -2.386 10.843 1.00 97.00 106 LEU A O 1
ATOM 821 N N . PHE A 1 107 ? -13.716 -1.384 10.297 1.00 95.88 107 PHE A N 1
ATOM 822 C CA . PHE A 1 107 ? -14.317 -0.571 9.232 1.00 95.88 107 PHE A CA 1
ATOM 823 C C . PHE A 1 107 ? -14.765 -1.418 8.034 1.00 95.88 107 PHE A C 1
ATOM 825 O O . PHE A 1 107 ? -15.798 -1.144 7.429 1.00 95.88 107 PHE A O 1
ATOM 832 N N . GLY A 1 108 ? -14.073 -2.523 7.749 1.00 94.44 108 GLY A N 1
ATOM 833 C CA . GLY A 1 108 ? -14.517 -3.510 6.766 1.00 94.44 108 GLY A CA 1
ATOM 834 C C . GLY A 1 108 ? -15.800 -4.240 7.181 1.00 94.44 108 GLY A C 1
ATOM 835 O O . GLY A 1 108 ? -16.603 -4.596 6.321 1.00 94.44 108 GLY A O 1
ATOM 836 N N . LEU A 1 109 ? -16.023 -4.458 8.484 1.00 95.38 109 LEU A N 1
ATOM 837 C CA . LEU A 1 109 ? -17.306 -4.929 9.011 1.00 95.38 109 LEU A CA 1
ATOM 838 C C . LEU A 1 109 ? -18.382 -3.858 8.812 1.00 95.38 109 LEU A C 1
ATOM 840 O O . LEU A 1 109 ? -19.421 -4.180 8.244 1.00 95.38 109 LEU A O 1
ATOM 844 N N . LEU A 1 110 ? -18.125 -2.605 9.206 1.00 95.88 110 LEU A N 1
ATOM 845 C CA . LEU A 1 110 ? -19.072 -1.505 9.000 1.00 95.88 110 LEU A CA 1
ATOM 846 C C . LEU A 1 110 ? -19.483 -1.380 7.534 1.00 95.88 110 LEU A C 1
ATOM 848 O O . LEU A 1 110 ? -20.669 -1.311 7.248 1.00 95.88 110 LEU A O 1
ATOM 852 N N . GLY A 1 111 ? -18.544 -1.433 6.591 1.00 94.19 111 GLY A N 1
ATOM 853 C CA . GLY A 1 111 ? -18.905 -1.261 5.187 1.00 94.19 111 GLY A CA 1
ATOM 854 C C . GLY A 1 111 ? -19.608 -2.486 4.582 1.00 94.19 111 GLY A C 1
ATOM 855 O O . GLY A 1 111 ? -20.308 -2.360 3.586 1.00 94.19 111 GLY A O 1
ATOM 856 N N . LYS A 1 112 ? -19.506 -3.675 5.194 1.00 93.25 112 LYS A N 1
ATOM 857 C CA . LYS A 1 112 ? -20.425 -4.783 4.872 1.00 93.25 112 LYS A CA 1
ATOM 858 C C . LYS A 1 112 ? -21.830 -4.499 5.397 1.00 93.25 112 LYS A C 1
ATOM 860 O O . LYS A 1 112 ? -22.797 -4.785 4.699 1.00 93.25 112 LYS A O 1
ATOM 865 N N . LEU A 1 113 ? -21.935 -3.915 6.593 1.00 94.44 113 LEU A N 1
ATOM 866 C CA . LEU A 1 113 ? -23.216 -3.520 7.179 1.00 94.44 113 LEU A CA 1
ATOM 867 C C . LEU A 1 113 ? -23.900 -2.420 6.363 1.00 94.44 113 LEU A C 1
ATOM 869 O O . LEU A 1 113 ? -25.103 -2.508 6.166 1.00 94.44 113 LEU A O 1
ATOM 873 N N . THR A 1 114 ? -23.166 -1.452 5.805 1.00 94.38 114 THR A N 1
ATOM 874 C CA . THR A 1 114 ? -23.757 -0.428 4.917 1.00 94.38 114 THR A CA 1
ATOM 875 C C . THR A 1 114 ? -24.328 -1.006 3.615 1.00 94.38 114 THR A C 1
ATOM 877 O O . THR A 1 114 ? -25.152 -0.363 2.969 1.00 94.38 114 THR A O 1
ATOM 880 N N . ILE A 1 115 ? -23.929 -2.225 3.224 1.00 91.06 115 ILE A N 1
ATOM 881 C CA . ILE A 1 115 ? -24.498 -2.955 2.080 1.00 91.06 115 ILE A CA 1
ATOM 882 C C . ILE A 1 115 ? -25.697 -3.810 2.510 1.00 91.06 115 ILE A C 1
ATOM 884 O O . ILE A 1 115 ? -26.683 -3.887 1.778 1.00 91.06 115 ILE A O 1
ATOM 888 N N . SER A 1 116 ? -25.611 -4.486 3.660 1.00 90.44 116 SER A N 1
ATOM 889 C CA . SER A 1 116 ? -26.644 -5.429 4.106 1.00 90.44 116 SER A CA 1
ATOM 890 C C . SER A 1 116 ? -27.813 -4.775 4.845 1.00 90.44 116 SER A C 1
ATOM 892 O O . SER A 1 116 ? -28.914 -5.313 4.807 1.00 90.44 116 SER A O 1
ATOM 894 N N . GLU A 1 117 ? -27.586 -3.643 5.513 1.00 92.06 117 GLU A N 1
ATOM 895 C CA . GLU A 1 117 ? -28.574 -2.929 6.326 1.00 92.06 117 GLU A CA 1
ATOM 896 C C . GLU A 1 117 ? -29.011 -1.633 5.624 1.00 92.06 117 GLU A C 1
ATOM 898 O O . GLU A 1 117 ? -28.243 -0.667 5.586 1.00 92.06 117 GLU A O 1
ATOM 903 N N . PRO A 1 118 ? -30.253 -1.548 5.105 1.00 92.25 118 PRO A N 1
ATOM 904 C CA . PRO A 1 118 ? -30.722 -0.374 4.364 1.00 92.25 118 PRO A CA 1
ATOM 905 C C . PRO A 1 118 ? -30.644 0.941 5.148 1.00 92.25 118 PRO A C 1
ATOM 907 O O . PRO A 1 118 ? -30.445 1.996 4.557 1.00 92.25 118 PRO A O 1
ATOM 910 N N . LEU A 1 119 ? -30.768 0.883 6.479 1.00 93.62 119 LEU A N 1
ATOM 911 C CA . LEU A 1 119 ? -30.693 2.054 7.361 1.00 93.62 119 LEU A CA 1
ATOM 912 C C . LEU A 1 119 ? -29.285 2.667 7.447 1.00 93.62 119 LEU A C 1
ATOM 914 O O . LEU A 1 119 ? -29.145 3.793 7.914 1.00 93.62 119 LEU A O 1
ATOM 918 N N . LEU A 1 120 ? -28.253 1.933 7.023 1.00 95.44 120 LEU A N 1
ATOM 919 C CA . LEU A 1 120 ? -26.859 2.383 7.012 1.00 95.44 120 LEU A CA 1
ATOM 920 C C . LEU A 1 120 ? -26.357 2.732 5.604 1.00 95.44 120 LEU A C 1
ATOM 922 O O . LEU A 1 120 ? -25.182 3.066 5.448 1.00 95.44 120 LEU A O 1
ATOM 926 N N . ALA A 1 121 ? -27.214 2.656 4.582 1.00 93.44 121 ALA A N 1
ATOM 927 C CA . ALA A 1 121 ? -26.817 2.862 3.190 1.00 93.44 121 ALA A CA 1
ATOM 928 C C . ALA A 1 121 ? -26.180 4.243 2.953 1.00 93.44 121 ALA A C 1
ATOM 930 O O . ALA A 1 121 ? -25.222 4.347 2.185 1.00 93.44 121 ALA A O 1
ATOM 931 N N . ASP A 1 122 ? -26.657 5.270 3.660 1.00 95.00 122 ASP A N 1
ATOM 932 C CA . ASP A 1 122 ? -26.162 6.646 3.542 1.00 95.00 122 ASP A CA 1
ATOM 933 C C . ASP A 1 122 ? -24.714 6.809 4.029 1.00 95.00 122 ASP A C 1
ATOM 935 O O . ASP A 1 122 ? -24.026 7.695 3.547 1.00 95.00 122 ASP A O 1
ATOM 939 N N . TYR A 1 123 ? -24.222 5.926 4.909 1.00 95.50 123 TYR A N 1
ATOM 940 C CA . TYR A 1 123 ? -22.845 5.957 5.432 1.00 95.50 123 TYR A CA 1
ATOM 941 C C . TYR A 1 123 ? -21.848 5.181 4.563 1.00 95.50 123 TYR A C 1
ATOM 943 O O . TYR A 1 123 ? -20.674 5.036 4.919 1.00 95.50 123 TYR A O 1
ATOM 951 N N . ARG A 1 124 ? -22.298 4.591 3.448 1.00 92.31 124 ARG A N 1
ATOM 952 C CA . ARG A 1 124 ? -21.460 3.708 2.629 1.00 92.31 124 ARG A CA 1
ATOM 953 C C . ARG A 1 124 ? -20.201 4.410 2.129 1.00 92.31 124 ARG A C 1
ATOM 955 O O . ARG A 1 124 ? -19.128 3.814 2.186 1.00 92.31 124 ARG A O 1
ATOM 962 N N . TYR A 1 125 ? -20.342 5.640 1.645 1.00 91.69 125 TYR A N 1
ATOM 963 C CA . TYR A 1 125 ? -19.236 6.404 1.075 1.00 91.69 125 TYR A CA 1
ATOM 964 C C . TYR A 1 125 ? -18.215 6.803 2.148 1.00 91.69 125 TYR A C 1
ATOM 966 O O . TYR A 1 125 ? -17.014 6.613 1.967 1.00 91.69 125 TYR A O 1
ATOM 974 N N . GLU A 1 126 ? -18.686 7.288 3.295 1.00 94.38 126 GLU A N 1
ATOM 975 C CA . GLU A 1 126 ? -17.856 7.682 4.433 1.00 94.38 126 GLU A CA 1
ATOM 976 C C . GLU A 1 126 ? -17.073 6.486 4.979 1.00 94.38 126 GLU A C 1
ATOM 978 O O . GLU A 1 126 ? -15.857 6.563 5.154 1.00 94.38 126 GLU A O 1
ATOM 983 N N . VAL A 1 127 ? -17.738 5.346 5.188 1.00 94.75 127 VAL A N 1
ATOM 984 C CA . VAL A 1 127 ? -17.077 4.129 5.676 1.00 94.75 127 VAL A CA 1
ATOM 985 C C . VAL A 1 127 ? -16.042 3.612 4.674 1.00 94.75 127 VAL A C 1
ATOM 987 O O . VAL A 1 127 ? -14.968 3.175 5.086 1.00 94.75 127 VAL A O 1
ATOM 990 N N . GLU A 1 128 ? -16.328 3.674 3.370 1.00 91.00 128 GLU A N 1
ATOM 991 C CA . GLU A 1 128 ? -15.375 3.290 2.323 1.00 91.00 128 GLU A CA 1
ATOM 992 C C . GLU A 1 128 ? -14.140 4.205 2.309 1.00 91.00 128 GLU A C 1
ATOM 994 O O . GLU A 1 128 ? -13.015 3.709 2.221 1.00 91.00 128 GLU A O 1
ATOM 999 N N . ASN A 1 129 ? -14.313 5.518 2.480 1.00 89.50 129 ASN A N 1
ATOM 1000 C CA . ASN A 1 129 ? -13.191 6.455 2.575 1.00 89.50 129 ASN A CA 1
ATOM 1001 C C . ASN A 1 129 ? -12.326 6.203 3.811 1.00 89.50 129 ASN A C 1
ATOM 1003 O O . ASN A 1 129 ? -11.105 6.115 3.687 1.00 89.50 129 ASN A O 1
ATOM 1007 N N . LEU A 1 130 ? -12.946 6.015 4.979 1.00 91.81 130 LEU A N 1
ATOM 1008 C CA . LEU A 1 130 ? -12.227 5.694 6.213 1.00 91.81 130 LEU A CA 1
ATOM 1009 C C . LEU A 1 130 ? -11.474 4.365 6.093 1.00 91.81 130 LEU A C 1
ATOM 1011 O O . LEU A 1 130 ? -10.310 4.266 6.482 1.00 91.81 130 LEU A O 1
ATOM 1015 N N . TYR A 1 131 ? -12.102 3.350 5.493 1.00 92.50 131 TYR A N 1
ATOM 1016 C CA . TYR A 1 131 ? -11.454 2.074 5.196 1.00 92.50 131 TYR A CA 1
ATOM 1017 C C . TYR A 1 131 ? -10.221 2.258 4.299 1.00 92.50 131 TYR A C 1
ATOM 1019 O O . TYR A 1 131 ? -9.156 1.708 4.592 1.00 92.50 131 TYR A O 1
ATOM 1027 N N . ASN A 1 132 ? -10.348 3.047 3.228 1.00 89.00 132 ASN A N 1
ATOM 1028 C CA . ASN A 1 132 ? -9.254 3.326 2.301 1.00 89.00 132 ASN A CA 1
ATOM 1029 C C . ASN A 1 132 ? -8.112 4.098 2.976 1.00 89.00 132 ASN A C 1
ATOM 1031 O O . ASN A 1 132 ? -6.951 3.759 2.761 1.00 89.00 132 ASN A O 1
ATOM 1035 N N . ASP A 1 133 ? -8.409 5.078 3.830 1.00 88.12 133 ASP A N 1
ATOM 1036 C CA . ASP A 1 133 ? -7.382 5.837 4.546 1.00 88.12 133 ASP A CA 1
ATOM 1037 C C . ASP A 1 133 ? -6.604 4.952 5.541 1.00 88.12 133 ASP A C 1
ATOM 1039 O O . ASP A 1 133 ? -5.373 5.015 5.579 1.00 88.12 133 ASP A O 1
ATOM 1043 N N . ILE A 1 134 ? -7.281 4.050 6.268 1.00 90.38 134 ILE A N 1
ATOM 1044 C CA . ILE A 1 134 ? -6.612 3.051 7.126 1.00 90.38 134 ILE A CA 1
ATOM 1045 C C . ILE A 1 134 ? -5.719 2.126 6.286 1.00 90.38 134 ILE A C 1
ATOM 1047 O O . ILE A 1 134 ? -4.600 1.791 6.688 1.00 90.38 134 ILE A O 1
ATOM 1051 N N . LEU A 1 135 ? -6.196 1.709 5.111 1.00 90.44 135 LEU A N 1
ATOM 1052 C CA . LEU A 1 135 ? -5.434 0.863 4.199 1.00 90.44 135 LEU A CA 1
ATOM 1053 C C . LEU A 1 135 ? -4.196 1.580 3.650 1.00 90.44 135 LEU A C 1
ATOM 1055 O O . LEU A 1 135 ? -3.130 0.974 3.572 1.00 90.44 135 LEU A O 1
ATOM 1059 N N . PHE A 1 136 ? -4.300 2.869 3.330 1.00 88.75 136 PHE A N 1
ATOM 1060 C CA . PHE A 1 136 ? -3.156 3.678 2.911 1.00 88.75 136 PHE A CA 1
ATOM 1061 C C . PHE A 1 136 ? -2.103 3.799 4.010 1.00 88.75 136 PHE A C 1
ATOM 1063 O O . PHE A 1 136 ? -0.915 3.763 3.704 1.00 88.75 136 PHE A O 1
ATOM 1070 N N . THR A 1 137 ? -2.497 3.850 5.286 1.00 88.75 137 THR A N 1
ATOM 1071 C CA . THR A 1 137 ? -1.532 3.780 6.394 1.00 88.75 137 THR A CA 1
ATOM 1072 C C . THR A 1 137 ? -0.743 2.466 6.388 1.00 88.75 137 THR A C 1
ATOM 1074 O O . THR A 1 137 ? 0.471 2.493 6.585 1.00 88.75 137 THR A O 1
ATOM 1077 N N . LEU A 1 138 ? -1.397 1.327 6.130 1.00 90.38 138 LEU A N 1
ATOM 1078 C CA . LEU A 1 138 ? -0.713 0.029 6.012 1.00 90.38 138 LEU A CA 1
ATOM 1079 C C . LEU A 1 138 ? 0.220 -0.008 4.798 1.00 90.38 138 LEU A C 1
ATOM 1081 O O . LEU A 1 138 ? 1.380 -0.385 4.920 1.00 90.38 138 LEU A O 1
ATOM 1085 N N . MET A 1 139 ? -0.268 0.449 3.644 1.00 91.81 139 MET A N 1
ATOM 1086 C CA . MET A 1 139 ? 0.522 0.528 2.415 1.00 91.81 139 MET A CA 1
ATOM 1087 C C . MET A 1 139 ? 1.771 1.389 2.583 1.00 91.81 139 MET A C 1
ATOM 1089 O O . MET A 1 139 ? 2.828 1.052 2.061 1.00 91.81 139 MET A O 1
ATOM 1093 N N . ALA A 1 140 ? 1.651 2.501 3.304 1.00 90.75 140 ALA A N 1
ATOM 1094 C CA . ALA A 1 140 ? 2.757 3.403 3.575 1.00 90.75 140 ALA A CA 1
ATOM 1095 C C . ALA A 1 140 ? 3.825 2.745 4.456 1.00 90.75 140 ALA A C 1
ATOM 1097 O O . ALA A 1 140 ? 5.011 2.859 4.156 1.00 90.75 140 ALA A O 1
ATOM 1098 N N . GLU A 1 141 ? 3.415 2.010 5.491 1.00 90.19 141 GLU A N 1
ATOM 1099 C CA . GLU A 1 141 ? 4.339 1.246 6.329 1.00 90.19 141 GLU A CA 1
ATOM 1100 C C . GLU A 1 141 ? 5.096 0.201 5.494 1.00 90.19 141 GLU A C 1
ATOM 1102 O O . GLU A 1 141 ? 6.327 0.178 5.512 1.00 90.19 141 GLU A O 1
ATOM 1107 N N . ASP A 1 142 ? 4.377 -0.589 4.691 1.00 91.50 142 ASP A N 1
ATOM 1108 C CA . ASP A 1 142 ? 4.966 -1.599 3.804 1.00 91.50 142 ASP A CA 1
ATOM 1109 C C . ASP A 1 142 ? 5.911 -0.975 2.758 1.00 91.50 142 ASP A C 1
ATOM 1111 O O . ASP A 1 142 ? 6.950 -1.548 2.411 1.00 91.50 142 ASP A O 1
ATOM 1115 N N . LEU A 1 143 ? 5.569 0.215 2.253 1.00 93.00 143 LEU A N 1
ATOM 1116 C CA . LEU A 1 143 ? 6.380 0.964 1.297 1.00 93.00 143 LEU A CA 1
ATOM 1117 C C . LEU A 1 143 ? 7.696 1.428 1.924 1.00 93.00 143 LEU A C 1
ATOM 1119 O O . LEU A 1 143 ? 8.758 1.134 1.377 1.00 93.00 143 LEU A O 1
ATOM 1123 N N . TYR A 1 144 ? 7.653 2.099 3.076 1.00 92.44 144 TYR A N 1
ATOM 1124 C CA . TYR A 1 144 ? 8.862 2.552 3.768 1.00 92.44 144 TYR A CA 1
ATOM 1125 C C . TYR A 1 144 ? 9.737 1.383 4.228 1.00 92.44 144 TYR A C 1
ATOM 1127 O O . TYR A 1 144 ? 10.960 1.448 4.091 1.00 92.44 144 TYR A O 1
ATOM 1135 N N . SER A 1 145 ? 9.139 0.289 4.711 1.00 91.69 145 SER A N 1
ATOM 1136 C CA . SER A 1 145 ? 9.882 -0.932 5.038 1.00 91.69 145 SER A CA 1
ATOM 1137 C C . SER A 1 145 ? 10.595 -1.516 3.818 1.00 91.69 145 SER A C 1
ATOM 1139 O O . SER A 1 145 ? 11.753 -1.923 3.933 1.00 91.69 145 SER A O 1
ATOM 1141 N N . SER A 1 146 ? 9.959 -1.522 2.643 1.00 91.75 146 SER A N 1
ATOM 1142 C CA . SER A 1 146 ? 10.613 -1.950 1.400 1.00 91.75 146 SER A CA 1
ATOM 1143 C C . SER A 1 146 ? 11.730 -1.000 0.992 1.00 91.75 146 SER A C 1
ATOM 1145 O O . SER A 1 146 ? 12.846 -1.453 0.756 1.00 91.75 146 SER A O 1
ATOM 1147 N N . ILE A 1 147 ? 11.479 0.310 0.988 1.00 92.75 147 ILE A N 1
ATOM 1148 C CA . ILE A 1 147 ? 12.482 1.330 0.660 1.00 92.75 147 ILE A CA 1
ATOM 1149 C C . ILE A 1 147 ? 13.736 1.154 1.527 1.00 92.75 147 ILE A C 1
ATOM 1151 O O . ILE A 1 147 ? 14.836 1.059 0.986 1.00 92.75 147 ILE A O 1
ATOM 1155 N N . LEU A 1 148 ? 13.572 1.029 2.848 1.00 93.06 148 LEU A N 1
ATOM 1156 C CA . LEU A 1 148 ? 14.682 0.869 3.790 1.00 93.06 148 LEU A CA 1
ATOM 1157 C C . LEU A 1 148 ? 15.396 -0.479 3.644 1.00 93.06 148 LEU A C 1
ATOM 1159 O O . LEU A 1 148 ? 16.625 -0.506 3.632 1.00 93.06 148 LEU A O 1
ATOM 1163 N N . SER A 1 149 ? 14.660 -1.581 3.454 1.00 89.94 149 SER A N 1
ATOM 1164 C CA . SER A 1 149 ? 15.257 -2.912 3.209 1.00 89.94 149 SER A CA 1
ATOM 1165 C C . SER A 1 149 ? 16.138 -2.947 1.958 1.00 89.94 149 SER A C 1
ATOM 1167 O O . SER A 1 149 ? 16.971 -3.835 1.801 1.00 89.94 149 SER A O 1
ATOM 1169 N N . ASN A 1 150 ? 15.908 -2.010 1.038 1.00 88.38 150 ASN A N 1
ATOM 1170 C CA . ASN A 1 150 ? 16.498 -1.974 -0.294 1.00 88.38 150 ASN A CA 1
ATOM 1171 C C . ASN A 1 150 ? 17.459 -0.793 -0.477 1.00 88.38 150 ASN A C 1
ATOM 1173 O O . ASN A 1 150 ? 17.762 -0.420 -1.614 1.00 88.38 150 ASN A O 1
ATOM 1177 N N . SER A 1 151 ? 17.873 -0.188 0.630 1.00 91.19 151 SER A N 1
ATOM 1178 C CA . SER A 1 151 ? 18.720 0.997 0.673 1.00 91.19 151 SER A CA 1
ATOM 1179 C C . SER A 1 151 ? 20.106 0.673 1.217 1.00 91.19 151 SER A C 1
ATOM 1181 O O . SER A 1 151 ? 20.392 -0.453 1.621 1.00 91.19 151 SER A O 1
ATOM 1183 N N . THR A 1 152 ? 20.977 1.669 1.196 1.00 90.44 152 THR A N 1
ATOM 1184 C CA . THR A 1 152 ? 22.328 1.637 1.745 1.00 90.44 152 THR A CA 1
ATOM 1185 C C . THR A 1 152 ? 22.506 2.798 2.712 1.00 90.44 152 THR A C 1
ATOM 1187 O O . THR A 1 152 ? 21.875 3.839 2.558 1.00 90.44 152 THR A O 1
ATOM 1190 N N . GLU A 1 153 ? 23.408 2.672 3.683 1.00 86.31 153 GLU A N 1
ATOM 1191 C CA . GLU A 1 153 ? 23.701 3.770 4.621 1.00 86.31 153 GLU A CA 1
ATOM 1192 C C . GLU A 1 153 ? 24.219 5.037 3.914 1.00 86.31 153 GLU A C 1
ATOM 1194 O O . GLU A 1 153 ? 24.094 6.138 4.441 1.00 86.31 153 GLU A O 1
ATOM 1199 N N . SER A 1 154 ? 24.761 4.902 2.698 1.00 89.69 154 SER A N 1
ATOM 1200 C CA . SER A 1 154 ? 25.197 6.029 1.868 1.00 89.69 154 SER A CA 1
ATOM 1201 C C . SER A 1 154 ? 24.065 6.795 1.179 1.00 89.69 154 SER A C 1
ATOM 1203 O O . SER A 1 154 ? 24.318 7.869 0.632 1.00 89.69 154 SER A O 1
ATOM 1205 N N . ASP A 1 155 ? 22.839 6.266 1.161 1.00 91.44 155 ASP A N 1
ATOM 1206 C CA . ASP A 1 155 ? 21.717 6.942 0.516 1.00 91.44 155 ASP A CA 1
ATOM 1207 C C . ASP A 1 155 ? 21.317 8.201 1.314 1.00 91.44 155 ASP A C 1
ATOM 1209 O O . ASP A 1 155 ? 20.978 8.112 2.497 1.00 91.44 155 ASP A O 1
ATOM 1213 N N . PRO A 1 156 ? 21.280 9.394 0.689 1.00 90.44 156 PRO A N 1
ATOM 1214 C CA . PRO A 1 156 ? 21.122 10.664 1.410 1.00 90.44 156 PRO A CA 1
ATOM 1215 C C . PRO A 1 156 ? 19.761 10.816 2.109 1.00 90.44 156 PRO A C 1
ATOM 1217 O O . PRO A 1 156 ? 19.615 11.611 3.035 1.00 90.44 156 PRO A O 1
ATOM 1220 N N . TRP A 1 157 ? 18.758 10.055 1.674 1.00 90.81 157 TRP A N 1
ATOM 1221 C CA . TRP A 1 157 ? 17.383 10.097 2.170 1.00 90.81 157 TRP A CA 1
ATOM 1222 C C . TRP A 1 157 ? 17.076 9.024 3.232 1.00 90.81 157 TRP A C 1
ATOM 1224 O O . TRP A 1 157 ? 15.992 9.048 3.820 1.00 90.81 157 TRP A O 1
ATOM 1234 N N . VAL A 1 158 ? 17.994 8.087 3.509 1.00 93.50 158 VAL A N 1
ATOM 1235 C CA . VAL A 1 158 ? 17.725 6.905 4.355 1.00 93.50 158 VAL A CA 1
ATOM 1236 C C . VAL A 1 158 ? 17.340 7.265 5.784 1.00 93.50 158 VAL A C 1
ATOM 1238 O O . VAL A 1 158 ? 16.340 6.763 6.296 1.00 93.50 158 VAL A O 1
ATOM 1241 N N . HIS A 1 159 ? 18.062 8.190 6.419 1.00 90.75 159 HIS A N 1
ATOM 1242 C CA . HIS A 1 159 ? 17.726 8.621 7.777 1.00 90.75 159 HIS A CA 1
ATOM 1243 C C . HIS A 1 159 ? 16.358 9.300 7.848 1.00 90.75 159 HIS A C 1
ATOM 1245 O O . HIS A 1 159 ? 15.655 9.169 8.851 1.00 90.75 159 HIS A O 1
ATOM 1251 N N . ARG A 1 160 ? 15.950 9.994 6.778 1.00 89.56 160 ARG A N 1
ATOM 1252 C CA . ARG A 1 160 ? 14.619 10.593 6.707 1.00 89.56 160 ARG A CA 1
ATOM 1253 C C . ARG A 1 160 ? 13.547 9.524 6.545 1.00 89.56 160 ARG A C 1
ATOM 1255 O O . ARG A 1 160 ? 12.595 9.537 7.312 1.00 89.56 160 ARG A O 1
ATOM 1262 N N . ALA A 1 161 ? 13.734 8.562 5.641 1.00 91.69 161 ALA A N 1
ATOM 1263 C CA . ALA A 1 161 ? 12.826 7.422 5.500 1.00 91.69 161 ALA A CA 1
ATOM 1264 C C . ALA A 1 161 ? 12.657 6.650 6.823 1.00 91.69 161 ALA A C 1
ATOM 1266 O O . ALA A 1 161 ? 11.540 6.314 7.212 1.00 91.69 161 ALA A O 1
ATOM 1267 N N . ALA A 1 162 ? 13.755 6.411 7.548 1.00 92.00 162 ALA A N 1
ATOM 1268 C CA . ALA A 1 162 ? 13.723 5.742 8.845 1.00 92.00 162 ALA A CA 1
ATOM 1269 C C . ALA A 1 162 ? 12.982 6.569 9.901 1.00 92.00 162 ALA A C 1
ATOM 1271 O O . ALA A 1 162 ? 12.194 6.021 10.672 1.00 92.00 162 ALA A O 1
ATOM 1272 N N . LYS A 1 163 ? 13.193 7.890 9.919 1.00 90.00 163 LYS A N 1
ATOM 1273 C CA . LYS A 1 163 ? 12.466 8.803 10.803 1.00 90.00 163 LYS A CA 1
ATOM 1274 C C . LYS A 1 163 ? 10.964 8.777 10.525 1.00 90.00 163 LYS A C 1
ATOM 1276 O O . LYS A 1 163 ? 10.203 8.604 11.469 1.00 90.00 163 LYS A O 1
ATOM 1281 N N . GLU A 1 164 ? 10.558 8.902 9.262 1.00 89.19 164 GLU A N 1
ATOM 1282 C CA . GLU A 1 164 ? 9.152 8.850 8.838 1.00 89.19 164 GLU A CA 1
ATOM 1283 C C . GLU A 1 164 ? 8.502 7.534 9.282 1.00 89.19 164 GLU A C 1
ATOM 1285 O O . GLU A 1 164 ? 7.455 7.548 9.922 1.00 89.19 164 GLU A O 1
ATOM 1290 N N . LEU A 1 165 ? 9.165 6.391 9.064 1.00 90.88 165 LEU A N 1
ATOM 1291 C CA . LEU A 1 165 ? 8.657 5.090 9.507 1.00 90.88 165 LEU A CA 1
ATOM 1292 C C . LEU A 1 165 ? 8.533 4.985 11.040 1.00 90.88 165 LEU A C 1
ATOM 1294 O O . LEU A 1 165 ? 7.552 4.446 11.555 1.00 90.88 165 LEU A O 1
ATOM 1298 N N . VAL A 1 166 ? 9.503 5.512 11.793 1.00 89.94 166 VAL A N 1
ATOM 1299 C CA . VAL A 1 166 ? 9.434 5.558 13.264 1.00 89.94 166 VAL A CA 1
ATOM 1300 C C . VAL A 1 166 ? 8.301 6.466 13.736 1.00 89.94 166 VAL A C 1
ATOM 1302 O O . VAL A 1 166 ? 7.561 6.085 14.645 1.00 89.94 166 VAL A O 1
ATOM 1305 N N . ASP A 1 167 ? 8.137 7.634 13.115 1.00 87.31 167 ASP A N 1
ATOM 1306 C CA . ASP A 1 167 ? 7.038 8.554 13.395 1.00 87.31 167 ASP A CA 1
ATOM 1307 C C . ASP A 1 167 ? 5.688 7.883 13.107 1.00 87.31 167 ASP A C 1
ATOM 1309 O O . ASP A 1 167 ? 4.785 7.946 13.944 1.00 87.31 167 ASP A O 1
ATOM 1313 N N . MET A 1 168 ? 5.568 7.145 11.998 1.00 87.06 168 MET A N 1
ATOM 1314 C CA . MET A 1 168 ? 4.387 6.332 11.714 1.00 87.06 168 MET A CA 1
ATOM 1315 C C . MET A 1 168 ? 4.127 5.331 12.839 1.00 87.06 168 MET A C 1
ATOM 1317 O O . MET A 1 168 ? 3.000 5.234 13.305 1.00 87.06 168 MET A O 1
ATOM 1321 N N . TRP A 1 169 ? 5.138 4.619 13.339 1.00 88.88 169 TRP A N 1
ATOM 1322 C CA . TRP A 1 169 ? 4.959 3.657 14.432 1.00 88.88 169 TRP A CA 1
ATOM 1323 C C . TRP A 1 169 ? 4.582 4.286 15.774 1.00 88.88 169 TRP A C 1
ATOM 1325 O O . TRP A 1 169 ? 3.830 3.679 16.543 1.00 88.88 169 TRP A O 1
ATOM 1335 N N . ASP A 1 170 ? 5.104 5.472 16.075 1.00 85.50 170 ASP A N 1
ATOM 1336 C CA . ASP A 1 170 ? 4.824 6.176 17.324 1.00 85.50 170 ASP A CA 1
ATOM 1337 C C . ASP A 1 170 ? 3.479 6.912 17.311 1.00 85.50 170 ASP A C 1
ATOM 1339 O O . ASP A 1 170 ? 2.876 7.062 18.378 1.00 85.50 170 ASP A O 1
ATOM 1343 N N . PHE A 1 171 ? 2.998 7.323 16.132 1.00 81.38 171 PHE A N 1
ATOM 1344 C CA . PHE A 1 171 ? 1.872 8.247 15.970 1.00 81.38 171 PHE A CA 1
ATOM 1345 C C . PHE A 1 171 ? 0.830 7.805 14.918 1.00 81.38 171 PHE A C 1
ATOM 1347 O O . PHE A 1 171 ? 0.139 8.655 14.363 1.00 81.38 171 PHE A O 1
ATOM 1354 N N . ARG A 1 172 ? 0.672 6.490 14.679 1.00 77.44 172 ARG A N 1
ATOM 1355 C CA . ARG A 1 172 ? -0.148 5.841 13.614 1.00 77.44 172 ARG A CA 1
ATOM 1356 C C . ARG A 1 172 ? -1.502 6.474 13.264 1.00 77.44 172 ARG A C 1
ATOM 1358 O O . ARG A 1 172 ? -1.984 6.301 12.153 1.00 77.44 172 ARG A O 1
ATOM 1365 N N . THR A 1 173 ? -2.153 7.116 14.220 1.00 68.56 173 THR A N 1
ATOM 1366 C CA . THR A 1 173 ? -3.531 7.627 14.140 1.00 68.56 173 THR A CA 1
ATOM 1367 C C . THR A 1 173 ? -3.655 9.076 14.600 1.00 68.56 173 THR A C 1
ATOM 1369 O O . THR A 1 173 ? -4.764 9.578 14.789 1.00 68.56 173 THR A O 1
ATOM 1372 N N . SER A 1 174 ? -2.532 9.760 14.835 1.00 63.09 174 SER A N 1
ATOM 1373 C CA . SER A 1 174 ? -2.571 11.144 15.287 1.00 63.09 174 SER A CA 1
ATOM 1374 C C . SER A 1 174 ? -2.973 12.067 14.137 1.00 63.09 174 SER A C 1
ATOM 1376 O O . SER A 1 174 ? -2.285 12.123 13.122 1.00 63.09 174 SER A O 1
ATOM 1378 N N . SER A 1 175 ? -4.042 12.842 14.322 1.00 51.03 175 SER A N 1
ATOM 1379 C CA . SER A 1 175 ? -4.480 13.870 13.365 1.00 51.03 175 SER A CA 1
ATOM 1380 C C . SER A 1 175 ? -3.483 15.026 13.215 1.00 51.03 175 SER A C 1
ATOM 1382 O O . SER A 1 175 ? -3.601 15.827 12.300 1.00 51.03 175 SER A O 1
ATOM 1384 N N . GLU A 1 176 ? -2.523 15.143 14.137 1.00 45.03 176 GLU A N 1
ATOM 1385 C CA . GLU A 1 176 ? -1.535 16.229 14.184 1.00 45.03 176 GLU A CA 1
ATOM 1386 C C . GLU A 1 176 ? -0.300 15.976 13.314 1.00 45.03 176 GLU A C 1
ATOM 1388 O O . GLU A 1 176 ? 0.557 16.849 13.195 1.00 45.03 176 GLU A O 1
ATOM 1393 N N . LYS A 1 177 ? -0.191 14.791 12.715 1.00 52.25 177 LYS A N 1
ATOM 1394 C CA . LYS A 1 177 ? 0.931 14.422 11.865 1.00 52.25 177 LYS A CA 1
ATOM 1395 C C . LYS A 1 177 ? 0.405 13.875 10.551 1.00 52.25 177 LYS A C 1
ATOM 1397 O O . LYS A 1 177 ? 0.287 12.669 10.357 1.00 52.25 177 LYS A O 1
ATOM 1402 N N . GLU A 1 178 ? 0.159 14.788 9.618 1.00 50.50 178 GLU A N 1
ATOM 1403 C CA . GLU A 1 178 ? 0.232 14.520 8.177 1.00 50.50 178 GLU A CA 1
ATOM 1404 C C . GLU A 1 178 ? 1.691 14.177 7.790 1.00 50.50 178 GLU A C 1
ATOM 1406 O O . GLU A 1 178 ? 2.301 14.806 6.936 1.00 50.50 178 GLU A O 1
ATOM 1411 N N . THR A 1 179 ? 2.298 13.202 8.471 1.00 53.12 179 THR A N 1
ATOM 1412 C CA . THR A 1 179 ? 3.658 12.684 8.233 1.00 53.12 179 THR A CA 1
ATOM 1413 C C . THR A 1 179 ? 3.546 11.433 7.363 1.00 53.12 179 THR A C 1
ATOM 1415 O O . THR A 1 179 ? 4.076 10.364 7.637 1.00 53.12 179 THR A O 1
ATOM 1418 N N . PHE A 1 180 ? 2.698 11.554 6.349 1.00 57.81 180 PHE A N 1
ATOM 1419 C CA . PHE A 1 180 ? 2.663 10.700 5.185 1.00 57.81 180 PHE A CA 1
ATOM 1420 C C . PHE A 1 180 ? 2.693 11.656 4.010 1.00 57.81 180 PHE A C 1
ATOM 1422 O O . PHE A 1 180 ? 1.865 12.567 3.982 1.00 57.81 180 PHE A O 1
ATOM 1429 N N . ALA A 1 181 ? 3.628 11.470 3.075 1.00 66.12 181 ALA A N 1
ATOM 1430 C CA . ALA A 1 181 ? 3.751 12.344 1.918 1.00 66.12 181 ALA A CA 1
ATOM 1431 C C . ALA A 1 181 ? 2.373 12.449 1.236 1.00 66.12 181 ALA A C 1
ATOM 1433 O O . ALA A 1 181 ? 1.927 11.458 0.642 1.00 66.12 181 ALA A O 1
ATOM 1434 N N . PRO A 1 182 ? 1.669 13.599 1.325 1.00 77.75 182 PRO A N 1
ATOM 1435 C CA . PRO A 1 182 ? 0.300 13.731 0.817 1.00 77.75 182 PRO A CA 1
ATOM 1436 C C . PRO A 1 182 ? 0.230 13.330 -0.660 1.00 77.75 182 PRO A C 1
ATOM 1438 O O . PRO A 1 182 ? -0.722 12.692 -1.099 1.00 77.75 182 PRO A O 1
ATOM 1441 N N . TYR A 1 183 ? 1.333 13.552 -1.370 1.00 86.44 183 TYR A N 1
ATOM 1442 C CA . TYR A 1 183 ? 1.582 13.138 -2.740 1.00 86.44 183 TYR A CA 1
ATOM 1443 C C . TYR A 1 183 ? 1.424 11.637 -3.016 1.00 86.44 183 TYR A C 1
ATOM 1445 O O . TYR A 1 183 ? 0.928 11.276 -4.081 1.00 86.44 183 TYR A O 1
ATOM 1453 N N . ILE A 1 184 ? 1.804 10.744 -2.095 1.00 88.38 184 ILE A N 1
ATOM 1454 C CA . ILE A 1 184 ? 1.594 9.297 -2.285 1.00 88.38 184 ILE A CA 1
ATOM 1455 C C . ILE A 1 184 ? 0.135 8.928 -2.053 1.00 88.38 184 ILE A C 1
ATOM 1457 O O . ILE A 1 184 ? -0.409 8.095 -2.779 1.00 88.38 184 ILE A O 1
ATOM 1461 N N . ARG A 1 185 ? -0.533 9.582 -1.095 1.00 87.06 185 ARG A N 1
ATOM 1462 C CA . ARG A 1 185 ? -1.975 9.389 -0.906 1.00 87.06 185 ARG A CA 1
ATOM 1463 C C . ARG A 1 185 ? -2.734 9.802 -2.156 1.00 87.06 185 ARG A C 1
ATOM 1465 O O . ARG A 1 185 ? -3.608 9.066 -2.606 1.00 87.06 185 ARG A O 1
ATOM 1472 N N . ASP A 1 186 ? -2.367 10.941 -2.729 1.00 89.25 186 ASP A N 1
ATOM 1473 C CA . ASP A 1 186 ? -2.947 11.439 -3.971 1.00 89.25 186 ASP A CA 1
ATOM 1474 C C . ASP A 1 186 ? -2.659 10.483 -5.133 1.00 89.25 186 ASP A C 1
ATOM 1476 O O . ASP A 1 186 ? -3.573 10.162 -5.892 1.00 89.25 186 ASP A O 1
ATOM 1480 N N . LEU A 1 187 ? -1.440 9.935 -5.222 1.00 92.38 187 LEU A N 1
ATOM 1481 C CA . LEU A 1 187 ? -1.079 8.917 -6.215 1.00 92.38 187 LEU A CA 1
ATOM 1482 C C . LEU A 1 187 ? -1.974 7.673 -6.117 1.00 92.38 187 LEU A C 1
ATOM 1484 O O . LEU A 1 187 ? -2.497 7.199 -7.129 1.00 92.38 187 LEU A O 1
ATOM 1488 N N . TRP A 1 188 ? -2.195 7.158 -4.909 1.00 91.19 188 TRP A N 1
ATOM 1489 C CA . TRP A 1 188 ? -3.065 6.004 -4.685 1.00 91.19 188 TRP A CA 1
ATOM 1490 C C . TRP A 1 188 ? -4.538 6.305 -4.933 1.00 91.19 188 TRP A C 1
ATOM 1492 O O . TRP A 1 188 ? -5.211 5.502 -5.578 1.00 91.19 188 TRP A O 1
ATOM 1502 N N . ARG A 1 189 ? -5.035 7.470 -4.507 1.00 87.81 189 ARG A N 1
ATOM 1503 C CA . ARG A 1 189 ? -6.403 7.925 -4.803 1.00 87.81 189 ARG A CA 1
ATOM 1504 C C . ARG A 1 189 ? -6.625 8.078 -6.307 1.00 87.81 189 ARG A C 1
ATOM 1506 O O . ARG A 1 189 ? -7.621 7.585 -6.833 1.00 87.81 189 ARG A O 1
ATOM 1513 N N . ALA A 1 190 ? -5.675 8.672 -7.026 1.00 90.12 190 ALA A N 1
ATOM 1514 C CA . ALA A 1 190 ? -5.748 8.794 -8.476 1.00 90.12 190 ALA A CA 1
ATOM 1515 C C . ALA A 1 190 ? -5.750 7.409 -9.145 1.00 90.12 190 ALA A C 1
ATOM 1517 O O . ALA A 1 190 ? -6.622 7.114 -9.966 1.00 90.12 190 ALA A O 1
ATOM 1518 N N . ARG A 1 191 ? -4.852 6.503 -8.730 1.00 89.25 191 ARG A N 1
ATOM 1519 C CA . ARG A 1 191 ? -4.796 5.128 -9.252 1.00 89.25 191 ARG A CA 1
ATOM 1520 C C . ARG A 1 191 ? -6.052 4.320 -8.976 1.00 89.25 191 ARG A C 1
ATOM 1522 O O . ARG A 1 191 ? -6.449 3.521 -9.821 1.00 89.25 191 ARG A O 1
ATOM 1529 N N . HIS A 1 192 ? -6.668 4.517 -7.821 1.00 83.06 192 HIS A N 1
ATOM 1530 C CA . HIS A 1 192 ? -7.896 3.842 -7.428 1.00 83.06 192 HIS A CA 1
ATOM 1531 C C . HIS A 1 192 ? -9.053 4.108 -8.402 1.00 83.06 192 HIS A C 1
ATOM 1533 O O . HIS A 1 192 ? -9.859 3.223 -8.669 1.00 83.06 192 HIS A O 1
ATOM 1539 N N . THR A 1 193 ? -9.092 5.304 -8.994 1.00 80.69 193 THR A N 1
ATOM 1540 C CA . THR A 1 193 ? -10.097 5.683 -10.004 1.00 80.69 193 THR A CA 1
ATOM 1541 C C . THR A 1 193 ? -9.692 5.326 -11.440 1.00 80.69 193 THR A C 1
ATOM 1543 O O . THR A 1 193 ? -10.500 5.425 -12.368 1.00 80.69 193 THR A O 1
ATOM 1546 N N . LEU A 1 194 ? -8.445 4.894 -11.647 1.00 84.56 194 LEU A N 1
ATOM 1547 C CA . LEU A 1 194 ? -7.893 4.603 -12.963 1.00 84.56 194 LEU A CA 1
ATOM 1548 C C . LEU A 1 194 ? -8.263 3.184 -13.414 1.00 84.56 194 LEU A C 1
ATOM 1550 O O . LEU A 1 194 ? -7.766 2.189 -12.886 1.00 84.56 194 LEU A O 1
ATOM 1554 N N . VAL A 1 195 ? -9.088 3.099 -14.457 1.00 83.12 195 VAL A N 1
ATOM 1555 C CA . VAL A 1 195 ? -9.356 1.853 -15.186 1.00 83.12 195 VAL A CA 1
ATOM 1556 C C . VAL A 1 195 ? -8.542 1.856 -16.487 1.00 83.12 195 VAL A C 1
ATOM 1558 O O . VAL A 1 195 ? -8.800 2.714 -17.338 1.00 83.12 195 VAL A O 1
ATOM 1561 N N . PRO A 1 196 ? -7.580 0.929 -16.669 1.00 85.56 196 PRO A N 1
ATOM 1562 C CA . PRO A 1 196 ? -6.739 0.906 -17.861 1.00 85.56 196 PRO A CA 1
ATOM 1563 C C . PRO A 1 196 ? -7.531 0.477 -19.093 1.00 85.56 196 PRO A C 1
ATOM 1565 O O . PRO A 1 196 ? -8.262 -0.511 -19.066 1.00 85.56 196 PRO A O 1
ATOM 1568 N N . VAL A 1 197 ? -7.359 1.193 -20.199 1.00 87.06 197 VAL A N 1
ATOM 1569 C CA . VAL A 1 197 ? -7.914 0.817 -21.506 1.00 87.06 197 VAL A CA 1
ATOM 1570 C C . VAL A 1 197 ? -6.933 -0.086 -22.260 1.00 87.06 197 VAL A C 1
ATOM 1572 O O . VAL A 1 197 ? -7.368 -0.892 -23.081 1.00 87.06 197 VAL A O 1
ATOM 1575 N N . LEU A 1 198 ? -5.635 -0.004 -21.929 1.00 89.62 198 LEU A N 1
ATOM 1576 C CA . LEU A 1 198 ? -4.500 -0.675 -22.578 1.00 89.62 198 LEU A CA 1
ATOM 1577 C C . LEU A 1 198 ? -4.219 -0.114 -23.978 1.00 89.62 198 LEU A C 1
ATOM 1579 O O . LEU A 1 198 ? -3.150 0.450 -24.211 1.00 89.62 198 LEU A O 1
ATOM 1583 N N . GLY A 1 199 ? -5.173 -0.225 -24.906 1.00 91.25 199 GLY A N 1
ATOM 1584 C CA . GLY A 1 199 ? -5.073 0.320 -26.260 1.00 91.25 199 GLY A CA 1
ATOM 1585 C C . GLY A 1 199 ? -3.832 -0.186 -27.000 1.00 91.25 199 GLY A C 1
ATOM 1586 O O . GLY A 1 199 ? -3.667 -1.383 -27.216 1.00 91.25 199 GLY A O 1
ATOM 1587 N N . THR A 1 200 ? -2.949 0.729 -27.400 1.00 92.31 200 THR A N 1
ATOM 1588 C CA . THR A 1 200 ? -1.672 0.417 -28.071 1.00 92.31 200 THR A CA 1
ATOM 1589 C C . THR A 1 200 ? -0.554 0.007 -27.103 1.00 92.31 200 THR A C 1
ATOM 1591 O O . THR A 1 200 ? 0.572 -0.222 -27.536 1.00 92.31 200 THR A O 1
ATOM 1594 N N . LEU A 1 201 ? -0.834 -0.049 -25.795 1.00 92.44 201 LEU A N 1
ATOM 1595 C CA . LEU A 1 201 ? 0.139 -0.222 -24.708 1.00 92.44 201 LEU A CA 1
ATOM 1596 C C . LEU A 1 201 ? 1.188 0.897 -24.613 1.00 92.44 201 LEU A C 1
ATOM 1598 O O . LEU A 1 201 ? 2.240 0.694 -24.011 1.00 92.44 201 LEU A O 1
ATOM 1602 N N . MET A 1 202 ? 0.912 2.074 -25.186 1.00 90.12 202 MET A N 1
ATOM 1603 C CA . MET A 1 202 ? 1.743 3.274 -24.996 1.00 90.12 202 MET A CA 1
ATOM 1604 C C . MET A 1 202 ? 1.422 4.019 -23.692 1.00 90.12 202 MET A C 1
ATOM 1606 O O . MET A 1 202 ? 2.219 4.833 -23.247 1.00 90.12 202 MET A O 1
ATOM 1610 N N . GLY A 1 203 ? 0.248 3.786 -23.094 1.00 90.81 203 GLY A N 1
ATOM 1611 C CA . GLY A 1 203 ? -0.115 4.338 -21.782 1.00 90.81 203 GLY A CA 1
ATOM 1612 C C . GLY A 1 203 ? -0.435 5.833 -21.761 1.00 90.81 203 GLY A C 1
ATOM 1613 O O . GLY A 1 203 ? -0.624 6.397 -20.690 1.00 90.81 203 GLY A O 1
ATOM 1614 N N . THR A 1 204 ? -0.514 6.502 -22.916 1.00 90.62 204 THR A N 1
ATOM 1615 C CA . THR A 1 204 ? -0.716 7.960 -22.997 1.00 90.62 204 THR A CA 1
ATOM 1616 C C . THR A 1 204 ? -2.012 8.414 -22.324 1.00 90.62 204 THR A C 1
ATOM 1618 O O . THR A 1 204 ? -2.017 9.417 -21.613 1.00 90.62 204 THR A O 1
ATOM 1621 N N . MET A 1 205 ? -3.113 7.682 -22.522 1.00 89.94 205 MET A N 1
ATOM 1622 C CA . MET A 1 205 ? -4.403 8.036 -21.924 1.00 89.94 205 MET A CA 1
ATOM 1623 C C . MET A 1 205 ? -4.384 7.801 -20.411 1.00 89.94 205 MET A C 1
ATOM 1625 O O . MET A 1 205 ? -4.820 8.658 -19.644 1.00 89.94 205 MET A O 1
ATOM 1629 N N . GLU A 1 206 ? -3.853 6.663 -19.970 1.00 93.12 206 GLU A N 1
ATOM 1630 C CA . GLU A 1 206 ? -3.710 6.336 -18.555 1.00 93.12 206 GLU A CA 1
ATOM 1631 C C . GLU A 1 206 ? -2.831 7.367 -17.835 1.00 93.12 206 GLU A C 1
ATOM 1633 O O . GLU A 1 206 ? -3.238 7.906 -16.805 1.00 93.12 206 GLU A O 1
ATOM 1638 N N . LEU A 1 207 ? -1.683 7.716 -18.419 1.00 93.62 207 LEU A N 1
ATOM 1639 C CA . LEU A 1 207 ? -0.754 8.702 -17.875 1.00 93.62 207 LEU A CA 1
ATOM 1640 C C . LEU A 1 207 ? -1.358 10.108 -17.824 1.00 93.62 207 LEU A C 1
ATOM 1642 O O . LEU A 1 207 ? -1.163 10.815 -16.836 1.00 93.62 207 LEU A O 1
ATOM 1646 N N . MET A 1 208 ? -2.101 10.523 -18.855 1.00 91.75 208 MET A N 1
ATOM 1647 C CA . MET A 1 208 ? -2.756 11.833 -18.878 1.00 91.75 208 MET A CA 1
ATOM 1648 C C . MET A 1 208 ? -3.854 11.927 -17.813 1.00 91.75 208 MET A C 1
ATOM 1650 O O . MET A 1 208 ? -3.917 12.927 -17.100 1.00 91.75 208 MET A O 1
ATOM 1654 N N . ARG A 1 209 ? -4.684 10.883 -17.660 1.00 91.19 209 ARG A N 1
ATOM 1655 C CA . ARG A 1 209 ? -5.697 10.808 -16.590 1.00 91.19 209 ARG A CA 1
ATOM 1656 C C . ARG A 1 209 ? -5.048 10.869 -15.218 1.00 91.19 209 ARG A C 1
ATOM 1658 O O . ARG A 1 209 ? -5.421 11.730 -14.429 1.00 91.19 209 ARG A O 1
ATOM 1665 N N . LEU A 1 210 ? -4.053 10.015 -14.975 1.00 93.62 210 LEU A N 1
ATOM 1666 C CA . LEU A 1 210 ? -3.319 9.991 -13.715 1.00 93.62 210 LEU A CA 1
ATOM 1667 C C . LEU A 1 210 ? -2.734 11.374 -13.403 1.00 93.62 210 LEU A C 1
ATOM 1669 O O . LEU A 1 210 ? -3.010 11.939 -12.352 1.00 93.62 210 LEU A O 1
ATOM 1673 N N . SER A 1 211 ? -1.998 11.956 -14.349 1.00 93.88 211 SER A N 1
ATOM 1674 C CA . SER A 1 211 ? -1.319 13.241 -14.148 1.00 93.88 211 SER A CA 1
ATOM 1675 C C . SER A 1 211 ? -2.287 14.409 -13.966 1.00 93.88 211 SER A C 1
ATOM 1677 O O . SER A 1 211 ? -1.959 15.350 -13.254 1.00 93.88 211 SER A O 1
ATOM 1679 N N . SER A 1 212 ? -3.486 14.360 -14.559 1.00 92.19 212 SER A N 1
ATOM 1680 C CA . SER A 1 212 ? -4.502 15.411 -14.389 1.00 92.19 212 SER A CA 1
ATOM 1681 C C . SER A 1 212 ? -5.080 15.490 -12.974 1.00 92.19 212 SER A C 1
ATOM 1683 O O . SER A 1 212 ? -5.654 16.512 -12.604 1.00 92.19 212 SER A O 1
ATOM 1685 N N . SER A 1 213 ? -4.933 14.421 -12.189 1.00 90.56 213 SER A N 1
ATOM 1686 C CA . SER A 1 213 ? -5.420 14.327 -10.811 1.00 90.56 213 SER A CA 1
ATOM 1687 C C . SER A 1 213 ? -4.315 14.514 -9.769 1.00 90.56 213 SER A C 1
ATOM 1689 O O . SER A 1 213 ? -4.598 14.406 -8.580 1.00 90.56 213 SER A O 1
ATOM 1691 N N . LEU A 1 214 ? -3.073 14.776 -10.195 1.00 92.94 214 LEU A N 1
ATOM 1692 C CA . LEU A 1 214 ? -1.909 14.870 -9.314 1.00 92.94 214 LEU A CA 1
ATOM 1693 C C . LEU A 1 214 ? -1.297 16.279 -9.298 1.00 92.94 214 LEU A C 1
ATOM 1695 O O . LEU A 1 214 ? -1.364 17.002 -10.294 1.00 92.94 214 LEU A O 1
ATOM 1699 N N . PRO A 1 215 ? -0.682 16.688 -8.173 1.00 90.31 215 PRO A N 1
ATOM 1700 C CA . PRO A 1 215 ? -0.068 18.007 -8.033 1.00 90.31 215 PRO A CA 1
ATOM 1701 C C . PRO A 1 215 ? 1.216 18.155 -8.860 1.00 90.31 215 PRO A C 1
ATOM 1703 O O . PRO A 1 215 ? 1.831 17.179 -9.277 1.00 90.31 215 PRO A O 1
ATOM 1706 N N . HIS A 1 216 ? 1.683 19.393 -9.052 1.00 89.44 216 HIS A N 1
ATOM 1707 C CA . HIS A 1 216 ? 2.819 19.708 -9.933 1.00 89.44 216 HIS A CA 1
ATOM 1708 C C . HIS A 1 216 ? 4.126 18.960 -9.628 1.00 89.44 216 HIS A C 1
ATOM 1710 O O . HIS A 1 216 ? 4.893 18.703 -10.554 1.00 89.44 216 HIS A O 1
ATOM 1716 N N . VAL A 1 217 ? 4.374 18.573 -8.372 1.00 90.81 217 VAL A N 1
ATOM 1717 C CA . VAL A 1 217 ? 5.558 17.776 -8.001 1.00 90.81 217 VAL A CA 1
ATOM 1718 C C . VAL A 1 217 ? 5.615 16.433 -8.745 1.00 90.81 217 VAL A C 1
ATOM 1720 O O . VAL A 1 217 ? 6.696 15.965 -9.086 1.00 90.81 217 VAL A O 1
ATOM 1723 N N . TRP A 1 218 ? 4.458 15.857 -9.091 1.00 93.75 218 TRP A N 1
ATOM 1724 C CA . TRP A 1 218 ? 4.362 14.657 -9.923 1.00 93.75 218 TRP A CA 1
ATOM 1725 C C . TRP A 1 218 ? 4.911 14.887 -11.337 1.00 93.75 218 TRP A C 1
ATOM 1727 O O . TRP A 1 218 ? 5.634 14.055 -11.877 1.00 93.75 218 TRP A O 1
ATOM 1737 N N . LEU A 1 219 ? 4.615 16.042 -11.938 1.00 91.81 219 LEU A N 1
ATOM 1738 C CA . LEU A 1 219 ? 5.117 16.377 -13.272 1.00 91.81 219 LEU A CA 1
ATOM 1739 C C . LEU A 1 219 ? 6.629 16.612 -13.260 1.00 91.81 219 LEU A C 1
ATOM 1741 O O . LEU A 1 219 ? 7.306 16.208 -14.199 1.00 91.81 219 LEU A O 1
ATOM 1745 N N . ALA A 1 220 ? 7.154 17.231 -12.200 1.00 91.50 220 ALA A N 1
ATOM 1746 C CA . ALA A 1 220 ? 8.595 17.396 -12.020 1.00 91.50 220 ALA A CA 1
ATOM 1747 C C . ALA A 1 220 ? 9.304 16.038 -11.872 1.00 91.50 220 ALA A C 1
ATOM 1749 O O . ALA A 1 220 ? 10.356 15.829 -12.470 1.00 91.50 220 ALA A O 1
ATOM 1750 N N . TYR A 1 221 ? 8.695 15.095 -11.148 1.00 92.62 221 TYR A N 1
ATOM 1751 C CA . TYR A 1 221 ? 9.174 13.717 -11.048 1.00 92.62 221 TYR A CA 1
ATOM 1752 C C . TYR A 1 221 ? 9.230 13.013 -12.416 1.00 92.62 221 TYR A C 1
ATOM 1754 O O . TYR A 1 221 ? 10.247 12.416 -12.758 1.00 92.62 221 TYR A O 1
ATOM 1762 N N . LEU A 1 222 ? 8.189 13.136 -13.246 1.00 92.06 222 LEU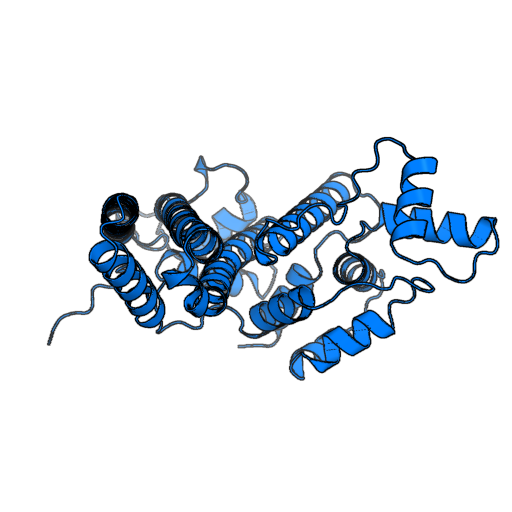 A N 1
ATOM 1763 C CA . LEU A 1 222 ? 8.161 12.520 -14.581 1.00 92.06 222 LEU A CA 1
ATOM 1764 C C . LEU A 1 222 ? 9.179 13.110 -15.574 1.00 92.06 222 LEU A C 1
ATOM 1766 O O . LEU A 1 222 ? 9.435 12.502 -16.610 1.00 92.06 222 LEU A O 1
ATOM 1770 N N . GLN A 1 223 ? 9.737 14.290 -15.293 1.00 89.81 223 GLN A N 1
ATOM 1771 C CA . GLN A 1 223 ? 10.771 14.916 -16.125 1.00 89.81 223 GLN A CA 1
ATOM 1772 C C . GLN A 1 223 ? 12.178 14.378 -15.845 1.00 89.81 223 GLN A C 1
ATOM 1774 O O . GLN A 1 223 ? 13.116 14.742 -16.559 1.00 89.81 223 GLN A O 1
ATOM 1779 N N . LEU A 1 224 ? 12.348 13.544 -14.814 1.00 89.31 224 LEU A N 1
ATOM 1780 C CA . LEU A 1 224 ? 13.640 12.951 -14.499 1.00 89.31 224 LEU A CA 1
ATOM 1781 C C . LEU A 1 224 ? 14.116 12.034 -15.637 1.00 89.31 224 LEU A C 1
ATOM 1783 O O . LEU A 1 224 ? 13.309 11.311 -16.228 1.00 89.31 224 LEU A O 1
ATOM 1787 N N . PRO A 1 225 ? 15.424 12.041 -15.948 1.00 87.25 225 PRO A N 1
ATOM 1788 C CA . PRO A 1 225 ? 15.982 11.106 -16.910 1.00 87.25 225 PRO A CA 1
ATOM 1789 C C . PRO A 1 225 ? 15.875 9.670 -16.377 1.00 87.25 225 PRO A C 1
ATOM 1791 O O . PRO A 1 225 ? 16.182 9.408 -15.216 1.00 87.25 225 PRO A O 1
ATOM 1794 N N . ASP A 1 226 ? 15.470 8.747 -17.247 1.00 88.12 226 ASP A N 1
ATOM 1795 C CA . ASP A 1 226 ? 15.336 7.316 -16.954 1.00 88.12 226 ASP A CA 1
ATOM 1796 C C . ASP A 1 226 ? 16.176 6.515 -17.954 1.00 88.12 226 ASP A C 1
ATOM 1798 O O . ASP A 1 226 ? 15.686 6.052 -18.985 1.00 88.12 226 ASP A O 1
ATOM 1802 N N . GLU A 1 227 ? 17.483 6.447 -17.693 1.00 82.81 227 GLU A N 1
ATOM 1803 C CA . GLU A 1 227 ? 18.474 5.919 -18.641 1.00 82.81 227 GLU A CA 1
ATOM 1804 C C . GLU A 1 227 ? 18.299 4.420 -18.927 1.00 82.81 227 GLU A C 1
ATOM 1806 O O . GLU A 1 227 ? 18.537 3.976 -20.051 1.00 82.81 227 GLU A O 1
ATOM 1811 N N . ASP A 1 228 ? 17.867 3.641 -17.934 1.00 85.75 228 ASP A N 1
ATOM 1812 C CA . ASP A 1 228 ? 17.701 2.185 -18.024 1.00 85.75 228 ASP A CA 1
ATOM 1813 C C . ASP A 1 228 ? 16.244 1.747 -18.264 1.00 85.75 228 ASP A C 1
ATOM 1815 O O . ASP A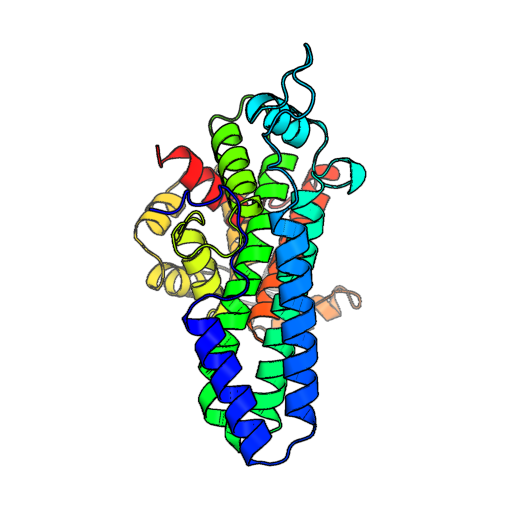 1 228 ? 15.956 0.549 -18.324 1.00 85.75 228 ASP A O 1
ATOM 1819 N N . LEU A 1 229 ? 15.334 2.712 -18.445 1.00 90.50 229 LEU A N 1
ATOM 1820 C CA . LEU A 1 229 ? 13.888 2.520 -18.589 1.00 90.50 229 LEU A CA 1
ATOM 1821 C C . LEU A 1 229 ? 13.205 1.875 -17.367 1.00 90.50 229 LEU A C 1
ATOM 1823 O O . LEU A 1 229 ? 12.028 1.508 -17.447 1.00 90.50 229 LEU A O 1
ATOM 1827 N N . SER A 1 230 ? 13.902 1.710 -16.238 1.00 92.44 230 SER A N 1
ATOM 1828 C CA . SER A 1 230 ? 13.351 1.023 -15.068 1.00 92.44 230 SER A CA 1
ATOM 1829 C C . SER A 1 230 ? 12.166 1.783 -14.477 1.00 92.44 230 SER A C 1
ATOM 1831 O O . SER A 1 230 ? 11.165 1.161 -14.108 1.00 92.44 230 SER A O 1
ATOM 1833 N N . MET A 1 231 ? 12.231 3.116 -14.422 1.00 93.94 231 MET A N 1
ATOM 1834 C CA . MET A 1 231 ? 11.111 3.931 -13.949 1.00 93.94 231 MET A CA 1
ATOM 1835 C C . MET A 1 231 ? 9.914 3.819 -14.899 1.00 93.94 231 MET A C 1
ATOM 1837 O O . MET A 1 231 ? 8.781 3.647 -14.445 1.00 93.94 231 MET A O 1
ATOM 1841 N N . ASN A 1 232 ? 10.154 3.847 -16.212 1.00 93.44 232 ASN A N 1
ATOM 1842 C CA . ASN A 1 232 ? 9.119 3.681 -17.228 1.00 93.44 232 ASN A CA 1
ATOM 1843 C C . ASN A 1 232 ? 8.432 2.316 -17.119 1.00 93.44 232 ASN A C 1
ATOM 1845 O O . ASN A 1 232 ? 7.205 2.249 -17.139 1.00 93.44 232 ASN A O 1
ATOM 1849 N N . TYR A 1 233 ? 9.177 1.226 -16.924 1.00 95.81 233 TYR A N 1
ATOM 1850 C CA . TYR A 1 233 ? 8.554 -0.083 -16.726 1.00 95.81 233 TYR A CA 1
ATOM 1851 C C . TYR A 1 233 ? 7.739 -0.149 -15.429 1.00 95.81 233 TYR A C 1
ATOM 1853 O O . TYR A 1 233 ? 6.656 -0.732 -15.420 1.00 95.81 233 TYR A O 1
ATOM 1861 N N . ALA A 1 234 ? 8.215 0.465 -14.341 1.00 96.44 234 ALA A N 1
ATOM 1862 C CA . ALA A 1 234 ? 7.461 0.543 -13.090 1.00 96.44 234 ALA A CA 1
ATOM 1863 C C . ALA A 1 234 ? 6.160 1.351 -13.256 1.00 96.44 234 ALA A C 1
ATOM 1865 O O . ALA A 1 234 ? 5.121 0.982 -12.699 1.00 96.44 234 ALA A O 1
ATOM 1866 N N . LEU A 1 235 ? 6.208 2.425 -14.051 1.00 95.75 235 LEU A N 1
ATOM 1867 C CA . LEU A 1 235 ? 5.047 3.224 -14.429 1.00 95.75 235 LEU A CA 1
ATOM 1868 C C . LEU A 1 235 ? 4.050 2.401 -15.251 1.00 95.75 235 LEU A C 1
ATOM 1870 O O . LEU A 1 235 ? 2.861 2.422 -14.954 1.00 95.75 235 LEU A O 1
ATOM 1874 N N . GLU A 1 236 ? 4.508 1.630 -16.234 1.00 95.12 236 GLU A N 1
ATOM 1875 C CA . GLU A 1 236 ? 3.635 0.750 -17.018 1.00 95.12 236 GLU A CA 1
ATOM 1876 C C . GLU A 1 236 ? 2.950 -0.310 -16.148 1.00 95.12 236 GLU A C 1
ATOM 1878 O O . GLU A 1 236 ? 1.742 -0.518 -16.285 1.00 95.12 236 GLU A O 1
ATOM 1883 N N . GLU A 1 237 ? 3.679 -0.937 -15.215 1.00 94.94 237 GLU A N 1
ATOM 1884 C CA . GLU A 1 237 ? 3.076 -1.885 -14.271 1.00 94.94 237 GLU A CA 1
ATOM 1885 C C . GLU A 1 237 ? 1.987 -1.222 -13.421 1.00 94.94 237 GLU A C 1
ATOM 1887 O O . GLU A 1 237 ? 0.918 -1.797 -13.196 1.00 94.94 237 GLU A O 1
ATOM 1892 N N . PHE A 1 238 ? 2.250 0.001 -12.957 1.00 94.50 238 PHE A N 1
ATOM 1893 C CA . PHE A 1 238 ? 1.304 0.778 -12.167 1.00 94.50 238 PHE A CA 1
ATOM 1894 C C . PHE A 1 238 ? 0.053 1.155 -12.972 1.00 94.50 238 PHE A C 1
ATOM 1896 O O . PHE A 1 238 ? -1.061 0.988 -12.473 1.00 94.50 238 PHE A O 1
ATOM 1903 N N . LEU A 1 239 ? 0.219 1.637 -14.208 1.00 93.06 239 LEU A N 1
ATOM 1904 C CA . LEU A 1 239 ? -0.878 2.102 -15.060 1.00 93.06 239 LEU A CA 1
ATOM 1905 C C . LEU A 1 239 ? -1.746 0.950 -15.572 1.00 93.06 239 LEU A C 1
ATOM 1907 O O . LEU A 1 239 ? -2.970 1.065 -15.559 1.00 93.06 239 LEU A O 1
ATOM 1911 N N . PHE A 1 240 ? -1.136 -0.148 -16.027 1.00 91.88 240 PHE A N 1
ATOM 1912 C CA . PHE A 1 240 ? -1.849 -1.227 -16.716 1.00 91.88 240 PHE A CA 1
ATOM 1913 C C . PHE A 1 240 ? -2.363 -2.336 -15.802 1.00 91.88 240 PHE A C 1
ATOM 1915 O O . PHE A 1 240 ? -3.177 -3.141 -16.254 1.00 91.88 240 PHE A O 1
ATOM 1922 N N . ASP A 1 241 ? -1.919 -2.383 -14.543 1.00 89.12 241 ASP A N 1
ATOM 1923 C CA . ASP A 1 241 ? -2.229 -3.479 -13.613 1.00 89.12 241 ASP A CA 1
ATOM 1924 C C . ASP A 1 241 ? -1.763 -4.857 -14.123 1.00 89.12 241 ASP A C 1
ATOM 1926 O O . ASP A 1 241 ? -2.350 -5.905 -13.845 1.00 89.12 241 ASP A O 1
ATOM 1930 N N . LEU A 1 242 ? -0.688 -4.846 -14.909 1.00 92.38 242 LEU A N 1
ATOM 1931 C CA . LEU A 1 242 ? -0.030 -6.014 -15.481 1.00 92.38 242 LEU A CA 1
ATOM 1932 C C . LEU A 1 242 ? 1.440 -5.987 -15.078 1.00 92.38 242 LEU A C 1
ATOM 1934 O O . LEU A 1 242 ? 2.024 -4.919 -14.931 1.00 92.38 242 LEU A O 1
ATOM 1938 N N . SER A 1 243 ? 2.060 -7.152 -14.916 1.00 94.31 243 SER A N 1
ATOM 1939 C CA . SER A 1 243 ? 3.504 -7.196 -14.693 1.00 94.31 243 SER A CA 1
ATOM 1940 C C . SER A 1 243 ? 4.274 -6.860 -15.972 1.00 94.31 243 SER A C 1
ATOM 1942 O O . SER A 1 243 ? 3.777 -7.056 -17.083 1.00 94.31 243 SER A O 1
ATOM 1944 N N . TYR A 1 244 ? 5.523 -6.427 -15.827 1.00 95.62 244 TYR A N 1
ATOM 1945 C CA . TYR A 1 244 ? 6.464 -6.201 -16.919 1.00 95.62 244 TYR A CA 1
ATOM 1946 C C . TYR A 1 244 ? 6.533 -7.401 -17.875 1.00 95.62 244 TYR A C 1
ATOM 1948 O O . TYR A 1 244 ? 6.521 -7.230 -19.094 1.00 95.62 244 TYR A O 1
ATOM 1956 N N . GLU A 1 245 ? 6.535 -8.628 -17.349 1.00 94.75 245 GLU A N 1
ATOM 1957 C CA . GLU A 1 245 ? 6.556 -9.852 -18.156 1.00 94.75 245 GLU A CA 1
ATOM 1958 C C . GLU A 1 245 ? 5.263 -10.014 -18.955 1.00 94.75 245 GLU A C 1
ATOM 1960 O O . GLU A 1 245 ? 5.303 -10.394 -20.127 1.00 94.75 245 GLU A O 1
ATOM 1965 N N . GLN A 1 246 ? 4.112 -9.708 -18.348 1.00 94.62 246 GLN A N 1
ATOM 1966 C CA . GLN A 1 246 ? 2.814 -9.756 -19.022 1.00 94.62 246 GLN A CA 1
ATOM 1967 C C . GLN A 1 246 ? 2.738 -8.703 -20.130 1.00 94.62 246 GLN A C 1
ATOM 1969 O O . GLN A 1 246 ? 2.353 -9.029 -21.252 1.00 94.62 246 GLN A O 1
ATOM 1974 N N . ILE A 1 247 ? 3.170 -7.471 -19.856 1.00 95.25 247 ILE A N 1
ATOM 1975 C CA . ILE A 1 247 ? 3.209 -6.375 -20.834 1.00 95.25 247 ILE A CA 1
ATOM 1976 C C . ILE A 1 247 ? 4.156 -6.727 -21.989 1.00 95.25 247 ILE A C 1
ATOM 1978 O O . ILE A 1 247 ? 3.784 -6.604 -23.155 1.00 95.25 247 ILE A O 1
ATOM 1982 N N . SER A 1 248 ? 5.349 -7.238 -21.683 1.00 95.31 248 SER A N 1
ATOM 1983 C CA . SER A 1 248 ? 6.345 -7.650 -22.682 1.00 95.31 248 SER A CA 1
ATOM 1984 C C . SER A 1 248 ? 5.842 -8.798 -23.560 1.00 95.31 248 SER A C 1
ATOM 1986 O O . SER A 1 248 ? 6.005 -8.777 -24.784 1.00 95.31 248 SER A O 1
ATOM 1988 N N . THR A 1 249 ? 5.174 -9.780 -22.951 1.00 95.00 249 THR A N 1
ATOM 1989 C CA . THR A 1 249 ? 4.540 -10.898 -23.663 1.00 95.00 249 THR A CA 1
ATOM 1990 C C . THR A 1 249 ? 3.436 -10.392 -24.588 1.00 95.00 249 THR A C 1
ATOM 1992 O O . THR A 1 249 ? 3.384 -10.768 -25.760 1.00 95.00 249 THR A O 1
ATOM 1995 N N . LEU A 1 250 ? 2.582 -9.496 -24.090 1.00 95.19 250 LEU A N 1
ATOM 1996 C CA . LEU A 1 250 ? 1.472 -8.932 -24.848 1.00 95.19 250 LEU A CA 1
ATOM 1997 C C . LEU A 1 250 ? 1.966 -8.096 -26.037 1.00 95.19 250 LEU A C 1
ATOM 1999 O O . LEU A 1 250 ? 1.491 -8.297 -27.152 1.00 95.19 250 LEU A O 1
ATOM 2003 N N . ARG A 1 251 ? 2.983 -7.247 -25.839 1.00 95.88 251 ARG A N 1
ATOM 2004 C CA . ARG A 1 251 ? 3.643 -6.490 -26.919 1.00 95.88 251 ARG A CA 1
ATOM 2005 C C . ARG A 1 251 ? 4.230 -7.411 -27.985 1.00 95.88 251 ARG A C 1
ATOM 2007 O O . ARG A 1 251 ? 4.006 -7.201 -29.176 1.00 95.88 251 ARG A O 1
ATOM 2014 N N . SER A 1 252 ? 4.937 -8.461 -27.570 1.00 96.19 252 SER A N 1
ATOM 2015 C CA . SER A 1 252 ? 5.532 -9.439 -28.492 1.00 96.19 252 SER A CA 1
ATOM 2016 C C . SER A 1 252 ? 4.466 -10.160 -29.322 1.00 96.19 252 SER A C 1
ATOM 2018 O O . SER A 1 252 ? 4.622 -10.333 -30.535 1.00 96.19 252 SER A O 1
ATOM 2020 N N . TYR A 1 253 ? 3.348 -10.528 -28.689 1.00 96.44 253 TYR A N 1
ATOM 2021 C CA . TYR A 1 253 ? 2.208 -11.139 -29.364 1.00 96.44 253 TYR A CA 1
ATOM 2022 C C . TYR A 1 253 ? 1.552 -10.178 -30.362 1.00 96.44 253 TYR A C 1
ATOM 2024 O O . TYR A 1 253 ? 1.334 -10.561 -31.514 1.00 96.44 253 TYR A O 1
ATOM 2032 N N . MET A 1 254 ? 1.283 -8.934 -29.950 1.00 96.25 254 MET A N 1
ATOM 2033 C CA . MET A 1 254 ? 0.692 -7.899 -30.803 1.00 96.25 254 MET A CA 1
ATOM 2034 C C . MET A 1 254 ? 1.549 -7.630 -32.041 1.00 96.25 254 MET A C 1
ATOM 2036 O O . MET A 1 254 ? 1.025 -7.626 -33.153 1.00 96.25 254 MET A O 1
ATOM 2040 N N . ASN A 1 255 ? 2.867 -7.505 -31.869 1.00 96.62 255 ASN A N 1
ATOM 2041 C CA . ASN A 1 255 ? 3.803 -7.301 -32.974 1.00 96.62 255 ASN A CA 1
ATOM 2042 C C . ASN A 1 255 ? 3.804 -8.484 -33.952 1.00 96.62 255 ASN A C 1
ATOM 2044 O O . ASN A 1 255 ? 3.714 -8.289 -35.164 1.00 96.62 255 ASN A O 1
ATOM 2048 N N . SER A 1 256 ? 3.845 -9.714 -33.432 1.00 96.94 256 SER A N 1
ATOM 2049 C CA . SER A 1 256 ? 3.889 -10.933 -34.255 1.00 96.94 256 SER A CA 1
ATOM 2050 C C . SER A 1 256 ? 2.602 -11.150 -35.058 1.00 96.94 256 SER A C 1
ATOM 2052 O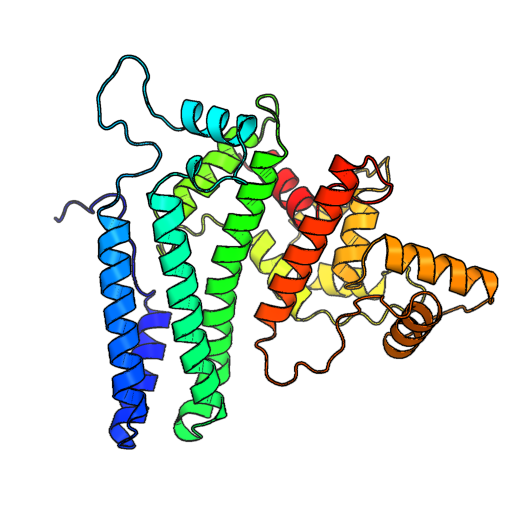 O . SER A 1 256 ? 2.650 -11.618 -36.194 1.00 96.94 256 SER A O 1
ATOM 2054 N N . HIS A 1 257 ? 1.453 -10.766 -34.495 1.00 95.94 257 HIS A N 1
ATOM 2055 C CA . HIS A 1 257 ? 0.134 -10.923 -35.118 1.00 95.94 257 HIS A CA 1
ATOM 2056 C C . HIS A 1 257 ? -0.377 -9.644 -35.796 1.00 95.94 257 HIS A C 1
ATOM 2058 O O . HIS A 1 257 ? -1.503 -9.625 -36.288 1.00 95.94 257 HIS A O 1
ATOM 2064 N N . LYS A 1 258 ? 0.443 -8.583 -35.843 1.00 95.69 258 LYS A N 1
ATOM 2065 C CA . LYS A 1 258 ? 0.097 -7.266 -36.408 1.00 95.69 258 LYS A CA 1
ATOM 2066 C C . LYS A 1 258 ? -1.188 -6.668 -35.813 1.00 95.69 258 LYS A C 1
ATOM 2068 O O . LYS A 1 258 ? -1.985 -6.054 -36.520 1.00 95.69 258 LYS A O 1
ATOM 2073 N N . ILE A 1 259 ? -1.388 -6.846 -34.509 1.00 95.81 259 ILE A N 1
ATOM 2074 C CA . ILE A 1 259 ? -2.512 -6.275 -33.763 1.00 95.81 259 ILE A CA 1
ATOM 2075 C C . ILE A 1 259 ? -2.126 -4.863 -33.324 1.00 95.81 259 ILE A C 1
ATOM 2077 O O . ILE A 1 259 ? -1.175 -4.686 -32.568 1.00 95.81 259 ILE A O 1
ATOM 2081 N N . ALA A 1 260 ? -2.871 -3.859 -33.785 1.00 93.12 260 ALA A N 1
ATOM 2082 C CA . ALA A 1 260 ? -2.583 -2.457 -33.477 1.00 93.12 260 ALA A CA 1
ATOM 2083 C C . ALA A 1 260 ? -2.994 -2.050 -32.050 1.00 93.12 260 ALA A C 1
ATOM 2085 O O . ALA A 1 260 ? -2.339 -1.213 -31.435 1.00 93.12 260 ALA A O 1
ATOM 2086 N N . SER A 1 261 ? -4.075 -2.626 -31.521 1.00 94.06 261 SER A N 1
ATOM 2087 C CA . SER A 1 261 ? -4.614 -2.286 -30.202 1.00 94.06 261 SER A CA 1
ATOM 2088 C C . SER A 1 261 ? -5.309 -3.474 -29.551 1.00 94.06 261 SER A C 1
ATOM 2090 O O . SER A 1 261 ? -5.925 -4.283 -30.244 1.00 94.06 261 SER A O 1
ATOM 2092 N N . VAL A 1 262 ? -5.270 -3.530 -28.224 1.00 93.88 262 VAL A N 1
ATOM 2093 C CA . VAL A 1 262 ? -5.970 -4.524 -27.405 1.00 93.88 262 VAL A CA 1
ATOM 2094 C C . VAL A 1 262 ? -6.761 -3.833 -26.299 1.00 93.88 262 VAL A C 1
ATOM 2096 O O . VAL A 1 262 ? -6.332 -2.816 -25.759 1.00 93.88 262 VAL A O 1
ATOM 2099 N N . ASP A 1 263 ? -7.916 -4.392 -25.955 1.00 92.06 263 ASP A N 1
ATOM 2100 C CA . ASP A 1 263 ? -8.639 -4.040 -24.733 1.00 92.06 263 ASP A CA 1
ATOM 2101 C C . ASP A 1 263 ? -8.286 -5.014 -23.592 1.00 92.06 263 ASP A C 1
ATOM 2103 O O . ASP A 1 263 ? -7.534 -5.979 -23.779 1.00 92.06 263 ASP A O 1
ATOM 2107 N N . ARG A 1 264 ? -8.829 -4.779 -22.390 1.00 88.69 264 ARG A N 1
ATOM 2108 C CA . ARG A 1 264 ? -8.583 -5.635 -21.214 1.00 88.69 264 ARG A CA 1
ATOM 2109 C C . ARG A 1 264 ? -9.009 -7.086 -21.438 1.00 88.69 264 ARG A C 1
ATOM 2111 O O . ARG A 1 264 ? -8.275 -7.998 -21.067 1.00 88.69 264 ARG A O 1
ATOM 2118 N N . THR A 1 265 ? -10.176 -7.312 -22.036 1.00 89.88 265 THR A N 1
ATOM 2119 C CA . THR A 1 265 ? -10.734 -8.658 -22.240 1.00 89.88 265 THR A CA 1
ATOM 2120 C C . THR A 1 265 ? -9.864 -9.457 -23.204 1.00 89.88 265 THR A C 1
ATOM 2122 O O . THR A 1 265 ? -9.514 -10.611 -22.940 1.00 89.88 265 THR A O 1
ATOM 2125 N N . MET A 1 266 ? -9.452 -8.818 -24.297 1.00 91.50 266 MET A N 1
ATOM 2126 C CA . MET A 1 266 ? -8.549 -9.378 -25.286 1.00 91.50 266 MET A CA 1
ATOM 2127 C C . MET A 1 266 ? -7.175 -9.649 -24.673 1.00 91.50 266 MET A C 1
ATOM 2129 O O . MET A 1 266 ? -6.672 -10.762 -24.814 1.00 91.50 266 MET A O 1
ATOM 2133 N N . ALA A 1 267 ? -6.600 -8.702 -23.927 1.00 92.25 267 ALA A N 1
ATOM 2134 C CA . ALA A 1 267 ? -5.320 -8.889 -23.246 1.00 92.25 267 ALA A CA 1
ATOM 2135 C C . ALA A 1 267 ? -5.345 -10.095 -22.291 1.00 92.25 267 ALA A C 1
ATOM 2137 O O . ALA A 1 267 ? -4.454 -10.943 -22.347 1.00 92.25 267 ALA A O 1
ATOM 2138 N N . VAL A 1 268 ? -6.402 -10.231 -21.481 1.00 90.06 268 VAL A N 1
ATOM 2139 C CA . VAL A 1 268 ? -6.610 -11.389 -20.594 1.00 90.06 268 VAL A CA 1
ATOM 2140 C C . VAL A 1 268 ? -6.664 -12.688 -21.400 1.00 90.06 268 VAL A C 1
ATOM 2142 O O . VAL A 1 268 ? -6.022 -13.671 -21.027 1.00 90.06 268 VAL A O 1
ATOM 2145 N N . SER A 1 269 ? -7.418 -12.707 -22.505 1.00 91.31 269 SER A N 1
ATOM 2146 C CA . SER A 1 269 ? -7.559 -13.897 -23.352 1.00 91.31 269 SER A CA 1
ATOM 2147 C C . SER A 1 269 ? -6.231 -14.322 -23.986 1.00 91.31 269 SER A C 1
ATOM 2149 O O . SER A 1 269 ? -5.881 -15.501 -23.934 1.00 91.31 269 SER A O 1
ATOM 2151 N N . ILE A 1 270 ? -5.447 -13.361 -24.488 1.00 93.38 270 ILE A N 1
ATOM 2152 C CA . ILE A 1 270 ? -4.128 -13.596 -25.081 1.00 93.38 270 ILE A CA 1
ATOM 2153 C C . ILE A 1 270 ? -3.188 -14.164 -24.020 1.00 93.38 270 ILE A C 1
ATOM 2155 O O . ILE A 1 270 ? -2.614 -15.233 -24.213 1.00 93.38 270 ILE A O 1
ATOM 2159 N N . LEU A 1 271 ? -3.076 -13.504 -22.867 1.00 92.38 271 LEU A N 1
ATOM 2160 C CA . LEU A 1 271 ? -2.177 -13.931 -21.796 1.00 92.38 271 LEU A CA 1
ATOM 2161 C C . LEU A 1 271 ? -2.522 -15.333 -21.270 1.00 92.38 271 LEU A C 1
ATOM 2163 O O . LEU A 1 271 ? -1.615 -16.140 -21.076 1.00 92.38 271 LEU A O 1
ATOM 2167 N N . LYS A 1 272 ? -3.812 -15.663 -21.114 1.00 90.88 272 LYS A N 1
ATOM 2168 C CA . LYS A 1 272 ? -4.249 -17.017 -20.729 1.00 90.88 272 LYS A CA 1
ATOM 2169 C C . LYS A 1 272 ? -3.987 -18.061 -21.808 1.00 90.88 272 LYS A C 1
ATOM 2171 O O . LYS A 1 272 ? -3.684 -19.202 -21.476 1.00 90.88 272 LYS A O 1
ATOM 2176 N N . SER A 1 273 ? -4.103 -17.695 -23.085 1.00 91.38 273 SER A N 1
ATOM 2177 C CA . SER A 1 273 ? -3.807 -18.618 -24.187 1.00 91.38 273 SER A CA 1
ATOM 2178 C C . SER A 1 273 ? -2.322 -18.988 -24.249 1.00 91.38 273 SER A C 1
ATOM 2180 O O . SER A 1 273 ? -1.986 -20.134 -24.534 1.00 91.38 273 SER A O 1
ATOM 2182 N N . LEU A 1 274 ? -1.440 -18.037 -23.927 1.00 90.38 274 LEU A N 1
ATOM 2183 C CA . LEU A 1 274 ? 0.012 -18.228 -23.929 1.00 90.38 274 LEU A CA 1
ATOM 2184 C C . LEU A 1 274 ? 0.509 -18.907 -22.652 1.00 90.38 274 LEU A C 1
ATOM 2186 O O . LEU A 1 274 ? 1.455 -19.689 -22.688 1.00 90.38 274 LEU A O 1
ATOM 2190 N N . ASN A 1 275 ? -0.127 -18.615 -21.520 1.00 87.50 275 ASN A N 1
ATOM 2191 C CA . ASN A 1 275 ? 0.160 -19.249 -20.247 1.00 87.50 275 ASN A CA 1
ATOM 2192 C C . ASN A 1 275 ? -1.156 -19.485 -19.487 1.00 87.50 275 ASN A C 1
ATOM 2194 O O . ASN A 1 275 ? -1.654 -18.570 -18.827 1.00 87.50 275 ASN A O 1
ATOM 2198 N N . PRO A 1 276 ? -1.704 -20.715 -19.521 1.00 81.19 276 PRO A N 1
ATOM 2199 C CA . PRO A 1 276 ? -2.946 -21.049 -18.823 1.00 81.19 276 PRO A CA 1
ATOM 2200 C C . PRO A 1 276 ? -2.895 -20.806 -17.309 1.00 81.19 276 PRO A C 1
ATOM 2202 O O . PRO A 1 276 ? -3.928 -20.559 -16.691 1.00 81.19 276 PRO A O 1
ATOM 2205 N N . ASN A 1 277 ? -1.695 -20.832 -16.719 1.00 78.94 277 ASN A N 1
ATOM 2206 C CA . ASN A 1 277 ? -1.462 -20.583 -15.297 1.00 78.94 277 ASN A CA 1
ATOM 2207 C C . ASN A 1 277 ? -1.198 -19.099 -14.986 1.00 78.94 277 ASN A C 1
ATOM 2209 O O . ASN A 1 277 ? -0.883 -18.763 -13.843 1.00 78.94 277 ASN A O 1
ATOM 2213 N N . ALA A 1 278 ? -1.290 -18.200 -15.974 1.00 74.62 278 ALA A N 1
ATOM 2214 C CA . ALA A 1 278 ? -1.125 -16.772 -15.749 1.00 74.62 278 ALA A CA 1
ATOM 2215 C C . ALA A 1 278 ? -2.202 -16.262 -14.783 1.00 74.62 278 ALA A C 1
ATOM 2217 O O . ALA A 1 278 ? -3.401 -16.290 -15.073 1.00 74.62 278 ALA A O 1
ATOM 2218 N N . ILE A 1 279 ? -1.756 -15.754 -13.635 1.00 71.12 279 ILE A N 1
ATOM 2219 C CA . ILE A 1 279 ? -2.629 -15.093 -12.670 1.00 71.12 279 ILE A CA 1
ATOM 2220 C C . ILE A 1 279 ? -2.937 -13.697 -13.211 1.00 71.12 279 ILE A C 1
ATOM 2222 O O . ILE A 1 279 ? -2.089 -12.798 -13.201 1.00 71.12 279 ILE A O 1
ATOM 2226 N N . ILE A 1 280 ? -4.159 -13.540 -13.708 1.00 70.25 280 ILE A N 1
ATOM 2227 C CA . ILE A 1 280 ? -4.693 -12.266 -14.179 1.00 70.25 280 ILE A CA 1
ATOM 2228 C C . ILE A 1 280 ? -5.853 -11.914 -13.268 1.00 70.25 280 ILE A C 1
ATOM 2230 O O . ILE A 1 280 ? -6.830 -12.667 -13.191 1.00 70.25 280 ILE A O 1
ATOM 2234 N N . ASP A 1 281 ? -5.711 -10.798 -12.563 1.00 64.94 281 ASP A N 1
ATOM 2235 C CA . ASP A 1 281 ? -6.713 -10.304 -11.633 1.00 64.94 281 ASP A CA 1
ATOM 2236 C C . ASP A 1 281 ? -7.940 -9.871 -12.443 1.00 64.94 281 ASP A C 1
ATOM 2238 O O . ASP A 1 281 ? -7.976 -8.815 -13.069 1.00 64.94 281 ASP A O 1
ATOM 2242 N N . ASN A 1 282 ? -8.918 -10.775 -12.524 1.00 54.72 282 ASN A N 1
ATOM 2243 C CA . ASN A 1 282 ? -10.160 -10.553 -13.250 1.00 54.72 282 ASN A CA 1
ATOM 2244 C C . ASN A 1 282 ? -11.189 -9.871 -12.342 1.00 54.72 282 ASN A C 1
ATOM 2246 O O . ASN A 1 282 ? -11.295 -10.172 -11.151 1.00 54.72 282 ASN A O 1
ATOM 2250 N N . ASP A 1 283 ? -11.999 -9.036 -12.984 1.00 49.72 283 ASP A N 1
ATOM 2251 C CA . ASP A 1 283 ? -13.082 -8.153 -12.519 1.00 49.72 283 ASP A CA 1
ATOM 2252 C C . ASP A 1 283 ? -14.235 -8.831 -11.728 1.00 49.72 283 ASP A C 1
ATOM 2254 O O . ASP A 1 283 ? -15.296 -8.252 -11.512 1.00 49.72 283 ASP A O 1
ATOM 2258 N N . ASN A 1 284 ? -14.065 -10.074 -11.260 1.00 44.75 284 ASN A N 1
ATOM 2259 C CA . ASN A 1 284 ? -15.074 -10.829 -10.502 1.00 44.75 284 ASN A CA 1
ATOM 2260 C C . ASN A 1 284 ? -15.157 -10.412 -9.020 1.00 44.75 284 ASN A C 1
ATOM 2262 O O . ASN A 1 284 ? -15.554 -11.206 -8.170 1.00 44.75 284 ASN A O 1
ATOM 2266 N N . GLN A 1 285 ? -14.769 -9.182 -8.683 1.00 53.34 285 GLN A N 1
ATOM 2267 C CA . GLN A 1 285 ? -14.643 -8.711 -7.300 1.00 53.34 285 GLN A CA 1
ATOM 2268 C C . GLN A 1 285 ? -15.656 -7.607 -6.971 1.00 53.34 285 GLN A C 1
ATOM 2270 O O . GLN A 1 285 ? -15.327 -6.668 -6.256 1.00 53.34 285 GLN A O 1
ATOM 2275 N N . LYS A 1 286 ? -16.900 -7.741 -7.462 1.00 49.94 286 LYS A N 1
ATOM 2276 C CA . LYS A 1 286 ? -18.008 -6.793 -7.208 1.00 49.94 286 LYS A CA 1
ATOM 2277 C C . LYS A 1 286 ? -18.285 -6.523 -5.720 1.00 49.94 286 LYS A C 1
ATOM 2279 O O . LYS A 1 286 ? -18.849 -5.482 -5.405 1.00 49.94 286 LYS A O 1
ATOM 2284 N N . ASP A 1 287 ? -17.844 -7.417 -4.834 1.00 49.38 287 ASP A N 1
ATOM 2285 C CA . ASP A 1 287 ? -18.104 -7.351 -3.391 1.00 49.38 287 ASP A CA 1
ATOM 2286 C C . ASP A 1 287 ? -16.883 -6.931 -2.550 1.00 49.38 287 ASP A C 1
ATOM 2288 O O . ASP A 1 287 ? -16.947 -6.954 -1.320 1.00 49.38 287 ASP A O 1
ATOM 2292 N N . ARG A 1 288 ? -15.741 -6.590 -3.168 1.00 57.41 288 ARG A N 1
ATOM 2293 C CA . ARG A 1 288 ? -14.566 -6.109 -2.422 1.00 57.41 288 ARG A CA 1
ATOM 2294 C C . ARG A 1 288 ? -14.497 -4.591 -2.456 1.00 57.41 288 ARG A C 1
ATOM 2296 O O . ARG A 1 288 ? -14.710 -3.990 -3.504 1.00 57.41 288 ARG A O 1
ATOM 2303 N N . PHE A 1 289 ? -14.117 -3.990 -1.326 1.00 65.25 289 PHE A N 1
ATOM 2304 C CA . PHE A 1 289 ? -13.669 -2.601 -1.307 1.00 65.25 289 PHE A CA 1
ATOM 2305 C C . PHE A 1 289 ? -12.565 -2.441 -2.351 1.00 65.25 289 PHE A C 1
ATOM 2307 O O . PHE A 1 289 ? -11.552 -3.146 -2.328 1.00 65.25 289 PHE A O 1
ATOM 2314 N N . SER A 1 290 ? -12.782 -1.511 -3.264 1.00 71.88 290 SER A N 1
ATOM 2315 C CA . SER A 1 290 ? -11.875 -1.083 -4.328 1.00 71.88 290 SER A CA 1
ATOM 2316 C C . SER A 1 290 ? -10.462 -0.763 -3.801 1.00 71.88 290 SER A C 1
ATOM 2318 O O . SER A 1 290 ? -9.472 -1.001 -4.493 1.00 71.88 290 SER A O 1
ATOM 2320 N N . GLY A 1 291 ? -10.325 -0.328 -2.542 1.00 79.44 291 GLY A N 1
ATOM 2321 C CA . GLY A 1 291 ? -9.028 -0.128 -1.890 1.00 79.44 291 GLY A CA 1
ATOM 2322 C C . GLY A 1 291 ? -8.233 -1.425 -1.728 1.00 79.44 291 GLY A C 1
ATOM 2323 O O . GLY A 1 291 ? -7.032 -1.456 -1.982 1.00 79.44 291 GLY A O 1
ATOM 2324 N N . MET A 1 292 ? -8.895 -2.534 -1.388 1.00 83.81 292 MET A N 1
ATOM 2325 C CA . MET A 1 292 ? -8.231 -3.828 -1.196 1.00 83.81 292 MET A CA 1
ATOM 2326 C C . MET A 1 292 ? -7.620 -4.359 -2.502 1.00 83.81 292 MET A C 1
ATOM 2328 O O . MET A 1 292 ? -6.567 -4.999 -2.475 1.00 83.81 292 MET A O 1
ATOM 2332 N N . LEU A 1 293 ? -8.250 -4.066 -3.645 1.00 83.50 293 LEU A N 1
ATOM 2333 C CA . LEU A 1 293 ? -7.695 -4.361 -4.970 1.00 83.50 293 LEU A CA 1
ATOM 2334 C C . LEU A 1 293 ? -6.389 -3.601 -5.207 1.00 83.50 293 LEU A C 1
ATOM 2336 O O . LEU A 1 293 ? -5.398 -4.192 -5.633 1.00 83.50 293 LEU A O 1
ATOM 2340 N N . LEU A 1 294 ? -6.379 -2.307 -4.880 1.00 87.38 294 LEU A N 1
ATOM 2341 C CA . LEU A 1 294 ? -5.193 -1.468 -4.993 1.00 87.38 294 LEU A CA 1
ATOM 2342 C C . LEU A 1 294 ? -4.055 -1.980 -4.100 1.00 87.38 294 LEU A C 1
ATOM 2344 O O . LEU A 1 294 ? -2.926 -2.105 -4.574 1.00 87.38 294 LEU A O 1
ATOM 2348 N N . TYR A 1 295 ? -4.351 -2.349 -2.850 1.00 89.38 295 TYR A N 1
ATOM 2349 C CA . TYR A 1 295 ? -3.345 -2.916 -1.951 1.00 89.38 295 TYR A CA 1
ATOM 2350 C C . TYR A 1 295 ? -2.766 -4.231 -2.483 1.00 89.38 295 TYR A C 1
ATOM 2352 O O . TYR A 1 295 ? -1.551 -4.419 -2.492 1.00 89.38 295 TYR A O 1
ATOM 2360 N N . HIS A 1 296 ? -3.614 -5.124 -3.001 1.00 88.00 296 HIS A N 1
ATOM 2361 C CA . HIS A 1 296 ? -3.147 -6.375 -3.594 1.00 88.00 296 HIS A CA 1
ATOM 2362 C C . HIS A 1 296 ? -2.248 -6.136 -4.816 1.00 88.00 296 HIS A C 1
ATOM 2364 O O . HIS A 1 296 ? -1.190 -6.756 -4.930 1.00 88.00 296 HIS A O 1
ATOM 2370 N N . SER A 1 297 ? -2.637 -5.208 -5.698 1.00 88.94 297 SER A N 1
ATOM 2371 C CA . SER A 1 297 ? -1.830 -4.802 -6.855 1.00 88.94 297 SER A CA 1
ATOM 2372 C C . SER A 1 297 ? -0.472 -4.239 -6.423 1.00 88.94 297 SER A C 1
ATOM 2374 O O . SER A 1 297 ? 0.563 -4.629 -6.966 1.00 88.94 297 SER A O 1
ATOM 2376 N N . PHE A 1 298 ? -0.448 -3.386 -5.395 1.00 92.56 298 PHE A N 1
ATOM 2377 C CA . PHE A 1 298 ? 0.784 -2.853 -4.813 1.00 92.56 298 PHE A CA 1
ATOM 2378 C C . PHE A 1 298 ? 1.710 -3.963 -4.291 1.00 92.56 298 PHE A C 1
ATOM 2380 O O . PHE A 1 298 ? 2.856 -4.056 -4.735 1.00 92.56 298 PHE A O 1
ATOM 2387 N N . LEU A 1 299 ? 1.210 -4.865 -3.437 1.00 92.00 299 LEU A N 1
ATOM 2388 C CA . LEU A 1 299 ? 2.004 -5.980 -2.902 1.00 92.00 299 LEU A CA 1
ATOM 2389 C C . LEU A 1 299 ? 2.522 -6.910 -4.007 1.00 92.00 299 LEU A C 1
ATOM 2391 O O . LEU A 1 299 ? 3.655 -7.392 -3.952 1.00 92.00 299 LEU A O 1
ATOM 2395 N N . LYS A 1 300 ? 1.709 -7.158 -5.039 1.00 92.06 300 LYS A N 1
ATOM 2396 C CA . LYS A 1 300 ? 2.104 -7.961 -6.201 1.00 92.06 300 LYS A CA 1
ATOM 2397 C C . LYS A 1 300 ? 3.271 -7.315 -6.948 1.00 92.06 300 LYS A C 1
ATOM 2399 O O . LYS A 1 300 ? 4.248 -8.005 -7.240 1.00 92.06 300 LYS A O 1
ATOM 2404 N N . ARG A 1 301 ? 3.200 -6.007 -7.218 1.00 94.44 301 ARG A N 1
ATOM 2405 C CA . ARG A 1 301 ? 4.285 -5.254 -7.871 1.00 94.44 301 ARG A CA 1
ATOM 2406 C C . ARG A 1 301 ? 5.548 -5.230 -7.012 1.00 94.44 301 ARG A C 1
ATOM 2408 O O . ARG A 1 301 ? 6.623 -5.509 -7.533 1.00 94.44 301 ARG A O 1
ATOM 2415 N N . GLN A 1 302 ? 5.422 -5.037 -5.700 1.00 93.88 302 GLN A N 1
ATOM 2416 C CA . GLN A 1 302 ? 6.554 -5.092 -4.770 1.00 93.88 302 GLN A CA 1
ATOM 2417 C C . GLN A 1 302 ? 7.230 -6.474 -4.771 1.00 93.88 302 GLN A C 1
ATOM 2419 O O . GLN A 1 302 ? 8.454 -6.578 -4.876 1.00 93.88 302 GLN A O 1
ATOM 2424 N N . ARG A 1 303 ? 6.444 -7.560 -4.745 1.00 93.25 303 ARG A N 1
ATOM 2425 C CA . ARG A 1 303 ? 6.971 -8.931 -4.838 1.00 93.25 303 ARG A CA 1
ATOM 2426 C C . ARG A 1 303 ? 7.681 -9.185 -6.165 1.00 93.25 303 ARG A C 1
ATOM 2428 O O . ARG A 1 303 ? 8.742 -9.804 -6.178 1.00 93.25 303 ARG A O 1
ATOM 2435 N N . ASN A 1 304 ? 7.106 -8.726 -7.274 1.00 94.69 304 ASN A N 1
ATOM 2436 C CA . ASN A 1 304 ? 7.706 -8.882 -8.597 1.00 94.69 304 ASN A CA 1
ATOM 2437 C C . ASN A 1 304 ? 9.032 -8.117 -8.700 1.00 94.69 304 ASN A C 1
ATOM 2439 O O . ASN A 1 304 ? 10.035 -8.702 -9.103 1.00 94.69 304 ASN A O 1
ATOM 2443 N N . ALA A 1 305 ? 9.058 -6.858 -8.259 1.00 94.81 305 ALA A N 1
ATOM 2444 C CA . ALA A 1 305 ? 10.262 -6.033 -8.208 1.00 94.81 305 ALA A CA 1
ATOM 2445 C C . ALA A 1 305 ? 11.369 -6.692 -7.369 1.00 94.81 305 ALA A C 1
ATOM 2447 O O . ALA A 1 305 ? 12.512 -6.814 -7.816 1.00 94.81 305 ALA A O 1
ATOM 2448 N N . ARG A 1 306 ? 11.016 -7.216 -6.188 1.00 92.44 306 ARG A N 1
ATOM 2449 C CA . ARG A 1 306 ? 11.936 -7.973 -5.330 1.00 92.44 306 ARG A CA 1
ATOM 2450 C C . ARG A 1 306 ? 12.481 -9.222 -6.022 1.00 92.44 306 ARG A C 1
ATOM 2452 O O . ARG A 1 306 ? 13.691 -9.433 -6.023 1.00 92.44 306 ARG A O 1
ATOM 2459 N N . ASN A 1 307 ? 11.612 -10.037 -6.622 1.00 93.12 307 ASN A N 1
ATOM 2460 C CA . ASN A 1 307 ? 12.020 -11.257 -7.320 1.00 93.12 307 ASN A CA 1
ATOM 2461 C C . ASN A 1 307 ? 12.997 -10.950 -8.459 1.00 93.12 307 ASN A C 1
ATOM 2463 O O . ASN A 1 307 ? 14.026 -11.616 -8.569 1.00 93.12 307 ASN A O 1
ATOM 2467 N N . ARG A 1 308 ? 12.713 -9.913 -9.260 1.00 94.81 308 ARG A N 1
ATOM 2468 C CA . ARG A 1 308 ? 13.606 -9.477 -10.340 1.00 94.81 308 ARG A CA 1
ATOM 2469 C C . ARG A 1 308 ? 14.957 -9.047 -9.810 1.00 94.81 308 ARG A C 1
ATOM 2471 O O . ARG A 1 308 ? 15.973 -9.466 -10.351 1.00 94.81 308 ARG A O 1
ATOM 2478 N N . ARG A 1 309 ? 14.977 -8.278 -8.720 1.00 91.56 309 ARG A N 1
ATOM 2479 C CA . ARG A 1 309 ? 16.219 -7.814 -8.102 1.00 91.56 309 ARG A CA 1
ATOM 2480 C C . ARG A 1 309 ? 17.078 -8.970 -7.594 1.00 91.56 309 ARG A C 1
ATOM 2482 O O . ARG A 1 309 ? 18.266 -9.013 -7.888 1.00 91.56 309 ARG A O 1
ATOM 2489 N N . CYS A 1 310 ? 16.479 -9.925 -6.879 1.00 89.75 310 CYS A N 1
ATOM 2490 C CA . CYS A 1 310 ? 17.192 -11.094 -6.359 1.00 89.75 310 CYS A CA 1
ATOM 2491 C C . CYS A 1 310 ? 17.696 -12.027 -7.470 1.00 89.75 310 CYS A C 1
ATOM 2493 O O . CYS A 1 310 ? 18.746 -12.642 -7.316 1.00 89.75 310 CYS A O 1
ATOM 2495 N N . ALA A 1 311 ? 16.949 -12.148 -8.569 1.00 92.69 311 ALA A N 1
ATOM 2496 C CA . ALA A 1 311 ? 17.286 -13.022 -9.691 1.00 92.69 311 ALA A CA 1
ATOM 2497 C C . ALA A 1 311 ? 18.026 -12.305 -10.838 1.00 92.69 311 ALA A C 1
ATOM 2499 O O . ALA A 1 311 ? 18.271 -12.927 -11.870 1.00 92.69 311 ALA A O 1
ATOM 2500 N N . SER A 1 312 ? 18.338 -11.012 -10.685 1.00 89.38 312 SER A N 1
ATOM 2501 C CA . SER A 1 312 ? 18.897 -10.145 -11.734 1.00 89.38 312 SER A CA 1
ATOM 2502 C C . SER A 1 312 ? 18.150 -10.257 -13.075 1.00 89.38 312 SER A C 1
ATOM 2504 O O . SER A 1 312 ? 18.759 -10.327 -14.141 1.00 89.38 312 SER A O 1
ATOM 2506 N N . GLN A 1 313 ? 16.818 -10.324 -13.016 1.00 91.81 313 GLN A N 1
ATOM 2507 C CA . GLN A 1 313 ? 15.955 -10.392 -14.197 1.00 91.81 313 GLN A CA 1
ATOM 2508 C C . GLN A 1 313 ? 15.639 -8.996 -14.736 1.00 91.81 313 GLN A C 1
ATOM 2510 O O . GLN A 1 313 ? 15.672 -8.010 -14.003 1.00 91.81 313 GLN A O 1
ATOM 2515 N N . ASN A 1 314 ? 15.278 -8.937 -16.018 1.00 92.06 314 ASN A N 1
ATOM 2516 C CA . ASN A 1 314 ? 14.845 -7.706 -16.674 1.00 92.06 314 ASN A CA 1
ATOM 2517 C C . ASN A 1 314 ? 13.549 -7.154 -16.063 1.00 92.06 314 ASN A C 1
ATOM 2519 O O . ASN A 1 314 ? 12.704 -7.908 -15.574 1.00 92.06 314 ASN A O 1
ATOM 2523 N N . GLY A 1 315 ? 13.368 -5.841 -16.191 1.00 93.69 315 GLY A N 1
ATOM 2524 C CA . GLY A 1 315 ? 12.204 -5.116 -15.695 1.00 93.69 315 GLY A CA 1
ATOM 2525 C C . GLY A 1 315 ? 12.512 -4.313 -14.429 1.00 93.69 315 GLY A C 1
ATOM 2526 O O . GLY A 1 315 ? 13.652 -4.279 -13.967 1.00 93.69 315 GLY A O 1
ATOM 2527 N N . PRO A 1 316 ? 11.497 -3.654 -13.854 1.00 95.62 316 PRO A N 1
ATOM 2528 C CA . PRO A 1 316 ? 11.705 -2.709 -12.773 1.00 95.62 316 PRO A CA 1
ATOM 2529 C C . PRO A 1 316 ? 12.043 -3.446 -11.475 1.00 95.62 316 PRO A C 1
ATOM 2531 O O . PRO A 1 316 ? 11.306 -4.338 -11.040 1.00 95.62 316 PRO A O 1
ATOM 2534 N N . ALA A 1 317 ? 13.154 -3.053 -10.849 1.00 94.25 317 ALA A N 1
ATOM 2535 C CA . ALA A 1 317 ? 13.614 -3.590 -9.566 1.00 94.25 317 ALA A CA 1
ATOM 2536 C C . ALA A 1 317 ? 13.017 -2.860 -8.349 1.00 94.25 317 ALA A C 1
ATOM 2538 O O . ALA A 1 317 ? 13.275 -3.260 -7.211 1.00 94.25 317 ALA A O 1
ATOM 2539 N N . LYS A 1 318 ? 12.240 -1.797 -8.578 1.00 94.69 318 LYS A N 1
ATOM 2540 C CA . LYS A 1 318 ? 11.479 -1.030 -7.583 1.00 94.69 318 LYS A CA 1
ATOM 2541 C C . LYS A 1 318 ? 10.096 -0.699 -8.147 1.00 94.69 318 LYS A C 1
ATOM 2543 O O . LYS A 1 318 ? 9.934 -0.638 -9.366 1.00 94.69 318 LYS A O 1
ATOM 2548 N N . THR A 1 319 ? 9.102 -0.493 -7.291 1.00 96.25 319 THR A N 1
ATOM 2549 C CA . THR A 1 319 ? 7.786 -0.014 -7.741 1.00 96.25 319 THR A CA 1
ATOM 2550 C C . THR A 1 319 ? 7.818 1.486 -8.047 1.00 96.25 319 THR A C 1
ATOM 2552 O O . THR A 1 319 ? 8.713 2.207 -7.604 1.00 96.25 319 THR A O 1
ATOM 2555 N N . LEU A 1 320 ? 6.818 1.980 -8.788 1.00 96.00 320 LEU A N 1
ATOM 2556 C CA . LEU A 1 320 ? 6.663 3.412 -9.066 1.00 96.00 320 LEU A CA 1
ATOM 2557 C C . LEU A 1 320 ? 6.592 4.232 -7.769 1.00 96.00 320 LEU A C 1
ATOM 2559 O O . LEU A 1 320 ? 7.187 5.299 -7.672 1.00 96.00 320 LEU A O 1
ATOM 2563 N N . GLU A 1 321 ? 5.893 3.710 -6.761 1.00 95.25 321 GLU A N 1
ATOM 2564 C CA . GLU A 1 321 ? 5.778 4.337 -5.447 1.00 95.25 321 GLU A CA 1
ATOM 2565 C C . GLU A 1 321 ? 7.128 4.456 -4.742 1.00 95.25 321 GLU A C 1
ATOM 2567 O O . GLU A 1 321 ? 7.407 5.497 -4.159 1.00 95.25 321 GLU A O 1
ATOM 2572 N N . GLU A 1 322 ? 7.980 3.427 -4.817 1.00 94.81 322 GLU A N 1
ATOM 2573 C CA . GLU A 1 322 ? 9.329 3.483 -4.242 1.00 94.81 322 GLU A CA 1
ATOM 2574 C C . GLU A 1 322 ? 10.164 4.571 -4.924 1.00 94.81 322 GLU A C 1
ATOM 2576 O O . GLU A 1 322 ? 10.777 5.386 -4.238 1.00 94.81 322 GLU A O 1
ATOM 2581 N N . TYR A 1 323 ? 10.145 4.638 -6.261 1.00 94.50 323 TYR A N 1
ATOM 2582 C CA . TYR A 1 323 ? 10.840 5.701 -6.993 1.00 94.50 323 TYR A CA 1
ATOM 2583 C C . TYR A 1 323 ? 10.327 7.092 -6.615 1.00 94.50 323 TYR A C 1
ATOM 2585 O O . TYR A 1 323 ? 11.125 8.000 -6.379 1.00 94.50 323 TYR A O 1
ATOM 2593 N N . PHE A 1 324 ? 9.007 7.262 -6.541 1.00 93.94 324 PHE A N 1
ATOM 2594 C CA . PHE A 1 324 ? 8.410 8.558 -6.257 1.00 93.94 324 PHE A CA 1
ATOM 2595 C C . PHE A 1 324 ? 8.655 9.004 -4.809 1.00 93.94 324 PHE A C 1
ATOM 2597 O O . PHE A 1 324 ? 9.032 10.153 -4.591 1.00 93.94 324 PHE A O 1
ATOM 2604 N N . VAL A 1 325 ? 8.551 8.110 -3.817 1.00 92.81 325 VAL A N 1
ATOM 2605 C CA . VAL A 1 325 ? 8.908 8.438 -2.424 1.00 92.81 325 VAL A CA 1
ATOM 2606 C C . VAL A 1 325 ? 10.383 8.785 -2.300 1.00 92.81 325 VAL A C 1
ATOM 2608 O O . VAL A 1 325 ? 10.709 9.796 -1.687 1.00 92.81 325 VAL A O 1
ATOM 2611 N N . THR A 1 326 ? 11.284 8.002 -2.896 1.00 92.00 326 THR A N 1
ATOM 2612 C CA . THR A 1 326 ? 12.718 8.317 -2.860 1.00 92.00 326 THR A CA 1
ATOM 2613 C C . THR A 1 326 ? 13.013 9.687 -3.481 1.00 92.00 326 THR A C 1
ATOM 2615 O O . THR A 1 326 ? 13.835 10.434 -2.948 1.00 92.00 326 THR A O 1
ATOM 2618 N N . TYR A 1 327 ? 12.314 10.058 -4.559 1.00 91.94 327 TYR A N 1
ATOM 2619 C CA . TYR A 1 327 ? 12.396 11.402 -5.127 1.00 91.94 327 TYR A CA 1
ATOM 2620 C C . TYR A 1 327 ? 11.942 12.478 -4.132 1.00 91.94 327 TYR A C 1
ATOM 2622 O O . TYR A 1 327 ? 12.708 13.403 -3.864 1.00 91.94 327 TYR A O 1
ATOM 2630 N N . LEU A 1 328 ? 10.752 12.337 -3.538 1.00 90.81 328 LEU A N 1
ATOM 2631 C CA . LEU A 1 328 ? 10.216 13.287 -2.551 1.00 90.81 328 LEU A CA 1
ATOM 2632 C C . LEU A 1 328 ? 11.164 13.459 -1.357 1.00 90.81 328 LEU A C 1
ATOM 2634 O O . LEU A 1 328 ? 11.512 14.579 -0.987 1.00 90.81 328 LEU A O 1
ATOM 2638 N N . LEU A 1 329 ? 11.684 12.348 -0.834 1.00 89.44 329 LEU A N 1
ATOM 2639 C CA . LEU A 1 329 ? 12.674 12.343 0.239 1.00 89.44 329 LEU A CA 1
ATOM 2640 C C . LEU A 1 329 ? 14.036 12.918 -0.173 1.00 89.44 329 LEU A C 1
ATOM 2642 O O . LEU A 1 329 ? 14.888 13.086 0.690 1.00 89.44 329 LEU A O 1
ATOM 2646 N N . THR A 1 330 ? 14.284 13.188 -1.450 1.00 87.69 330 THR A N 1
ATOM 2647 C CA . THR A 1 330 ? 15.515 13.848 -1.902 1.00 87.69 330 THR A CA 1
ATOM 2648 C C . THR A 1 330 ? 15.311 15.356 -2.067 1.00 87.69 330 THR A C 1
ATOM 2650 O O . THR A 1 330 ? 16.234 16.124 -1.807 1.00 87.69 330 THR A O 1
ATOM 2653 N N . ILE A 1 331 ? 14.119 15.791 -2.492 1.00 83.50 331 ILE A N 1
ATOM 2654 C CA . ILE A 1 331 ? 13.840 17.201 -2.813 1.00 83.50 331 ILE A CA 1
ATOM 2655 C C . ILE A 1 331 ? 13.274 18.015 -1.647 1.00 83.50 331 ILE A C 1
ATOM 2657 O O . ILE A 1 331 ? 13.466 19.229 -1.609 1.00 83.50 331 ILE A O 1
ATOM 2661 N N . GLU A 1 332 ? 12.576 17.383 -0.705 1.00 65.50 332 GLU A N 1
ATOM 2662 C CA . GLU A 1 332 ? 12.093 18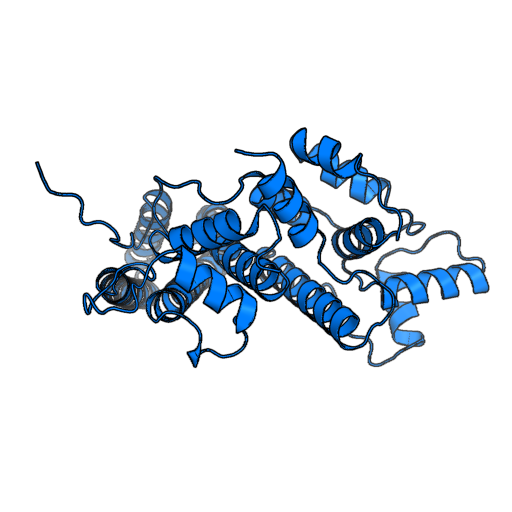.063 0.497 1.00 65.50 332 GLU A CA 1
ATOM 2663 C C . GLU A 1 332 ? 13.239 18.143 1.527 1.00 65.50 332 GLU A C 1
ATOM 2665 O O . GLU A 1 332 ? 14.083 17.253 1.549 1.00 65.50 332 GLU A O 1
ATOM 2670 N N . PRO A 1 333 ? 13.397 19.215 2.317 1.00 51.22 333 PRO A N 1
ATOM 2671 C CA . PRO A 1 333 ? 14.389 19.291 3.399 1.00 51.22 333 PRO A CA 1
ATOM 2672 C C . PRO A 1 333 ? 13.905 18.697 4.732 1.00 51.22 333 PRO A C 1
ATOM 2674 O O . PRO A 1 333 ? 12.710 18.837 5.063 1.00 51.22 333 PRO A O 1
#

pLDDT: mean 87.13, std 12.51, range [28.53, 97.62]

Secondary structure (DSSP, 8-state):
-----TTPPPSS-HHHHHHHHHHHHHHHHTT-THHHHHHHHHHHHHHHHHHHHHSPPTT--SS--SS--SHHHHHHHHHHH-SSSGGGS-HHHHHHHHHHHHHHHHHHHHHHHHHH-GGGGGGHHHHHHHHHHHHHHHHHHHHHHHHHHT--TT-TTHHHHHHHHHHHHHHTT-TT---S-HHHHHHHHHHHH-----BTTT-HHHHHHHHHTS-HHHHHHHTS--TTSHHHHHHHHHHHSS-HHHHHHHHHHHHHHT---B-HHHHHHHHHHH-TT-----S--TTS-HHHHHHHHHHHHHHHHHHHHHHT-SS-SS-HHHHHHHHHHHH--

Radius of gyration: 22.05 Å; chains: 1; bounding box: 61×43×68 Å

Foldseek 3Di:
DDDPPQQQEDLDDPLRVVLLVVLLVLCVVVVHPVSVVLVVLSVVLVVLSVVLSPADQQQDDDPPDPPHRHLLVLLVLCQPVADPDVVSDRPLLVSVLVSLVSVLVSLVVLLVCCVVPVSNVVCNVVSLVVSLVSLVLNLQLVLLSLLSPPDDPPQPLSSVSSVLNSCCSRHVHPPVDPSRPVQVVQLLVQLLPADAFCWQVPCPVLVVSSVVSGDPLVVVLVPDDDPQCQLVLLVSCSRHVDHSVLSVQLNVVCVVVVPRTDGPVRSVVSSCVVPVPDDDPDPPPPPDSSSVVSSVSSVVSSVSLCVCVVVVHDHHVHHNSSSSVSVVSVPDD

Sequence (333 aa):
MGKKVMGEIITYSPEESQVLEDCIRILRLADSPLAEVVVSRSHDLQALAQIVSRTPSPVRDLFNSSSQRNLESLTEKMVNQGFDQVVNLPVKAVLGHGFTVSKLHLFGLLGKLTISEPLLADYRYEVENLYNDILFTLMAEDLYSSILSNSTESDPWVHRAAKELVDMWDFRTSSEKETFAPYIRDLWRARHTLVPVLGTLMGTMELMRLSSSLPHVWLAYLQLPDEDLSMNYALEEFLFDLSYEQISTLRSYMNSHKIASVDRTMAVSILKSLNPNAIIDNDNQKDRFSGMLLYHSFLKRQRNARNRRCASQNGPAKTLEEYFVTYLLTIEP